Protein AF-A0A254T8F7-F1 (afdb_monomer_lite)

InterPro domains:
  IPR002925 Dienelactone hydrolase [PF01738] (2-145)
  IPR029058 Alpha/Beta hydrolase fold [G3DSA:3.40.50.1820] (1-150)
  IPR029058 Alpha/Beta hydrolase fold [SSF53474] (2-146)

pLDDT: mean 91.56, std 9.54, range [46.0, 98.88]

Foldseek 3Di:
DPLLAAEQEAAEQRLVVQLVCFFCVDPVNVPDPGHHLEYEHELYQLQVQLPPLDGEGPHAYEYEYECQAQLRHCVSVVSNVVNHVVPPVPHHYHYDYHYPAYGAQLAPAPWDKDACSVSGPVNITIHDHDPVSNVVSVVVVQVVSCVSVVHRSPDPLCRVQVFAQFDDADFPVQDFLPPLVSQPADPVLSVVSVVVLPAADQKWWKAFPHRDIFMDGSDNPGLVVRQVVCPPTDIFTQDGGRGGQDDPDPVSTHHPVNTGGDDD

Radius of gyration: 23.15 Å; chains: 1; bounding box: 47×33×70 Å

Secondary structure (DSSP, 8-state):
--GGG-EEEEETHHHHHHHHHHBTTSHHHHT-S---SEEEEES---HHHHHSTT--BSS-EEEEEETT-SSS-HHHHHHHHHHHHHH-TT--EEEEEETT--BTTTSSSPPEEEE--TTSTTSEEEE---HHHHHHHHHHHHHHHHHHHTS-----HHHHHSS-SBPPPPP-SSS-TT-STT--S-HHHHHHHHHHHTSPSSEEEEEETTS-EEEEES-TTHHHHHHHTTTTS-EEEEEETTEE---SSGGGS--GGGPPBPP-

Sequence (264 aa):
MDTSRLVVIGRSHGGQTALGVLDRTDKAVQAQPLRPKVVVALYPGCSIYHRMWNYELDAPLLLMIGESDDWTPARSCVQLREKVMRSQKDAVFEMHVFPDSHHGFDGLTPPHTKMNVASTRSGTATVGGNPVAREQAHRLMFDFLSVQLGVPLRLSHEERYAGHQFELPQASGFAAVGDTAALPASEKARARYEYYLAQQPPKAFAVTERGGWYLSIGAADAMQASLTACGKVKCWLYAVDDRVVWHADPDKRIDMAKLVRKER

Structure (mmCIF, N/CA/C/O backbone):
data_AF-A0A254T8F7-F1
#
_entry.id   AF-A0A254T8F7-F1
#
loop_
_atom_site.group_PDB
_atom_site.id
_atom_site.type_symbol
_atom_site.label_atom_id
_atom_site.label_alt_id
_atom_site.label_comp_id
_atom_site.label_asym_id
_atom_site.label_entity_id
_atom_site.label_seq_id
_atom_site.pdbx_PDB_ins_code
_atom_site.Cartn_x
_atom_site.Cartn_y
_atom_site.Cartn_z
_atom_site.occupancy
_atom_site.B_iso_or_equiv
_atom_site.auth_seq_id
_atom_site.auth_comp_id
_atom_site.auth_asym_id
_atom_site.auth_atom_id
_atom_site.pdbx_PDB_model_num
ATOM 1 N N . MET A 1 1 ? -21.819 11.194 -1.867 1.00 67.00 1 MET A N 1
ATOM 2 C CA . MET A 1 1 ? -20.876 10.465 -0.992 1.00 67.00 1 MET A CA 1
ATOM 3 C C . MET A 1 1 ? -21.690 9.488 -0.169 1.00 67.00 1 MET A C 1
ATOM 5 O O . MET A 1 1 ? -22.691 9.912 0.388 1.00 67.00 1 MET A O 1
ATOM 9 N N . ASP A 1 2 ? -21.313 8.213 -0.137 1.00 82.06 2 ASP A N 1
ATOM 10 C CA . ASP A 1 2 ? -21.991 7.221 0.698 1.00 82.06 2 ASP A CA 1
ATOM 11 C C . ASP A 1 2 ? -21.359 7.207 2.094 1.00 82.06 2 ASP A C 1
ATOM 13 O O . ASP A 1 2 ? -20.243 6.722 2.281 1.00 82.06 2 ASP A O 1
ATOM 17 N N . THR A 1 3 ? -22.061 7.780 3.068 1.00 85.12 3 THR A N 1
ATOM 18 C CA . THR A 1 3 ? -21.591 7.895 4.453 1.00 85.12 3 THR A CA 1
ATOM 19 C C . THR A 1 3 ? -21.569 6.558 5.194 1.00 85.12 3 THR A C 1
ATOM 21 O O . THR A 1 3 ? -20.909 6.464 6.224 1.00 85.12 3 THR A O 1
ATOM 24 N N . SER A 1 4 ? -22.210 5.507 4.665 1.00 85.25 4 SER A N 1
ATOM 25 C CA . SER A 1 4 ? -22.186 4.159 5.254 1.00 85.25 4 SER A CA 1
ATOM 26 C C . SER A 1 4 ? -20.897 3.379 4.953 1.00 85.25 4 SER A C 1
ATOM 28 O O . SER A 1 4 ? -20.637 2.345 5.569 1.00 85.25 4 SER A O 1
ATOM 30 N N . ARG A 1 5 ? -20.063 3.887 4.033 1.00 90.00 5 ARG A N 1
ATOM 31 C CA . ARG A 1 5 ? -18.805 3.268 3.578 1.00 90.00 5 ARG A CA 1
ATOM 32 C C . ARG A 1 5 ? -17.585 4.156 3.837 1.00 90.00 5 ARG A C 1
ATOM 34 O O . ARG A 1 5 ? -16.651 4.198 3.039 1.00 90.00 5 ARG A O 1
ATOM 41 N N . LEU A 1 6 ? -17.594 4.893 4.946 1.00 93.50 6 LEU A N 1
ATOM 42 C CA . LEU A 1 6 ? -16.473 5.749 5.328 1.00 93.50 6 LEU A CA 1
ATOM 43 C C . LEU A 1 6 ? -15.290 4.906 5.831 1.00 93.50 6 LEU A C 1
ATOM 45 O O . LEU A 1 6 ? -15.435 4.134 6.777 1.00 93.50 6 LEU A O 1
ATOM 49 N N . VAL A 1 7 ? -14.114 5.092 5.233 1.00 95.75 7 VAL A N 1
ATOM 50 C CA . VAL A 1 7 ? -12.859 4.443 5.640 1.00 95.75 7 VAL A CA 1
ATOM 51 C C . VAL A 1 7 ? -11.876 5.506 6.113 1.00 95.75 7 VAL A C 1
ATOM 53 O O . VAL A 1 7 ? -11.700 6.521 5.440 1.00 95.75 7 VAL A O 1
ATOM 56 N N . VAL A 1 8 ? -11.199 5.261 7.235 1.00 97.81 8 VAL A N 1
ATOM 57 C CA . VAL A 1 8 ? -10.077 6.096 7.692 1.00 97.81 8 VAL A CA 1
ATOM 58 C C . VAL A 1 8 ? -8.786 5.299 7.574 1.00 97.81 8 VAL A C 1
ATOM 60 O O . VAL A 1 8 ? -8.687 4.188 8.088 1.00 97.81 8 VAL A O 1
ATOM 63 N N . ILE A 1 9 ? -7.789 5.872 6.901 1.00 98.12 9 ILE A N 1
ATOM 64 C CA . ILE A 1 9 ? -6.460 5.273 6.760 1.00 98.12 9 ILE A CA 1
ATOM 65 C C . ILE A 1 9 ? -5.433 6.253 7.307 1.00 98.12 9 ILE A C 1
ATOM 67 O O . ILE A 1 9 ? -5.351 7.395 6.856 1.00 98.12 9 ILE A O 1
ATOM 71 N N . GLY A 1 10 ? -4.637 5.792 8.265 1.00 98.19 10 GLY A N 1
ATOM 72 C CA . GLY A 1 10 ? -3.596 6.578 8.907 1.00 98.19 10 GLY A CA 1
ATOM 73 C C . GLY A 1 10 ? -2.238 5.891 8.842 1.00 98.19 10 GLY A C 1
ATOM 74 O O . GLY A 1 10 ? -2.146 4.672 8.952 1.00 98.19 10 GLY A O 1
ATOM 75 N N . ARG A 1 11 ? -1.173 6.682 8.696 1.00 98.38 11 ARG A N 1
ATOM 76 C CA . ARG A 1 11 ? 0.229 6.232 8.712 1.00 98.38 11 ARG A CA 1
ATOM 77 C C . ARG A 1 11 ? 1.002 6.968 9.799 1.00 98.38 11 ARG A C 1
ATOM 79 O O . ARG A 1 11 ? 0.809 8.176 9.935 1.00 98.38 11 ARG A O 1
ATOM 86 N N . SER A 1 12 ? 1.878 6.295 10.546 1.00 96.56 12 SER A N 1
ATOM 87 C CA . SER A 1 12 ? 2.727 6.921 11.578 1.00 96.56 12 SER A CA 1
ATOM 88 C C . SER A 1 12 ? 1.896 7.765 12.561 1.00 96.56 12 SER A C 1
ATOM 90 O O . SER A 1 12 ? 0.960 7.244 13.170 1.00 96.56 12 SER A O 1
ATOM 92 N N . HIS A 1 13 ? 2.151 9.074 12.670 1.00 96.50 13 HIS A N 1
ATOM 93 C CA . HIS A 1 13 ? 1.332 10.010 13.450 1.00 96.50 13 HIS A CA 1
ATOM 94 C C . HIS A 1 13 ? -0.145 9.990 13.022 1.00 96.50 13 HIS A C 1
ATOM 96 O O . HIS A 1 13 ? -1.031 9.917 13.866 1.00 96.50 13 HIS A O 1
ATOM 102 N N . GLY A 1 14 ? -0.433 9.964 11.718 1.00 97.75 14 GLY A N 1
ATOM 103 C CA . GLY A 1 14 ? -1.803 9.805 11.223 1.00 97.75 14 GLY A CA 1
ATOM 104 C C . GLY A 1 14 ? -2.407 8.444 11.587 1.00 97.75 14 GLY A C 1
ATOM 105 O O . GLY A 1 14 ? -3.615 8.331 11.757 1.00 97.75 14 GLY A O 1
ATOM 106 N N . GLY A 1 15 ? -1.576 7.414 11.765 1.00 97.94 15 GLY A N 1
ATOM 107 C CA . GLY A 1 15 ? -1.990 6.118 12.304 1.00 97.94 15 GLY A CA 1
ATOM 108 C C . GLY A 1 15 ? -2.391 6.220 13.776 1.00 97.94 15 GLY A C 1
ATOM 109 O O . GLY A 1 15 ? -3.364 5.597 14.185 1.00 97.94 15 GLY A O 1
ATOM 110 N N . GLN A 1 16 ? -1.706 7.055 14.562 1.00 97.44 16 GLN A N 1
ATOM 111 C CA . GLN A 1 16 ? -2.136 7.377 15.926 1.00 97.44 16 GLN A CA 1
ATOM 112 C C . GLN A 1 16 ? -3.469 8.125 15.912 1.00 97.44 16 GLN A C 1
ATOM 114 O O . GLN A 1 16 ? -4.375 7.754 16.646 1.00 97.44 16 GLN A O 1
ATOM 119 N N . THR A 1 17 ? -3.636 9.109 15.023 1.00 97.75 17 THR A N 1
ATOM 120 C CA . THR A 1 17 ? -4.929 9.782 14.828 1.00 97.75 17 THR A CA 1
ATOM 121 C C . THR A 1 17 ? -6.037 8.786 14.480 1.00 97.75 17 THR A C 1
ATOM 123 O O . THR A 1 17 ? -7.127 8.887 15.031 1.00 97.75 17 THR A O 1
ATOM 126 N N . ALA A 1 18 ? -5.760 7.789 13.634 1.00 98.19 18 ALA A N 1
ATOM 127 C CA . ALA A 1 18 ? -6.721 6.743 13.289 1.00 98.19 18 ALA A CA 1
ATOM 128 C C . ALA A 1 18 ? -7.143 5.896 14.507 1.00 98.19 18 ALA A C 1
ATOM 130 O O . ALA A 1 18 ? -8.322 5.580 14.642 1.00 98.19 18 ALA A O 1
ATOM 131 N N . LEU A 1 19 ? -6.217 5.588 15.424 1.00 98.38 19 LEU A N 1
ATOM 132 C CA . LEU A 1 19 ? -6.551 4.961 16.712 1.00 98.38 19 LEU A CA 1
ATOM 133 C C . LEU A 1 19 ? -7.378 5.898 17.608 1.00 98.38 19 LEU A C 1
ATOM 135 O O . LEU A 1 19 ? -8.315 5.456 18.256 1.00 98.38 19 LEU A O 1
ATOM 139 N N . GLY A 1 20 ? -7.089 7.201 17.606 1.00 97.56 20 GLY A N 1
ATOM 140 C CA . GLY A 1 20 ? -7.890 8.190 18.333 1.00 97.56 20 GLY A CA 1
ATOM 141 C C . GLY A 1 20 ? -9.332 8.277 17.833 1.00 97.56 20 GLY A C 1
ATOM 142 O O . GLY A 1 20 ? -10.252 8.313 18.637 1.00 97.56 20 GLY A O 1
ATOM 143 N N . VAL A 1 21 ? -9.543 8.233 16.514 1.00 96.31 21 VAL A N 1
ATOM 144 C CA . VAL A 1 21 ? -10.887 8.214 15.905 1.00 96.31 21 VAL A CA 1
ATOM 145 C C . VAL A 1 21 ? -11.678 6.951 16.286 1.00 96.31 21 VAL A C 1
ATOM 147 O O . VAL A 1 21 ? -12.905 6.978 16.273 1.00 96.31 21 VAL A O 1
ATOM 150 N N . LEU A 1 22 ? -10.994 5.854 16.628 1.00 96.62 22 LEU A N 1
ATOM 151 C CA . LEU A 1 22 ? -11.616 4.596 17.048 1.00 96.62 22 LEU A CA 1
ATOM 152 C C . LEU A 1 22 ? -11.979 4.537 18.529 1.00 96.62 22 LEU A C 1
ATOM 154 O O . LEU A 1 22 ? -12.697 3.613 18.906 1.00 96.62 22 LEU A O 1
ATOM 158 N N . ASP A 1 23 ? -11.470 5.447 19.358 1.00 97.38 23 ASP A N 1
ATOM 159 C CA . ASP A 1 23 ? -11.662 5.377 20.802 1.00 97.38 23 ASP A CA 1
ATOM 160 C C . ASP A 1 23 ? -13.113 5.696 21.172 1.00 97.38 23 ASP A C 1
ATOM 162 O O . ASP A 1 23 ? -13.489 6.851 21.377 1.00 97.38 23 ASP A O 1
ATOM 166 N N . ARG A 1 24 ? -13.951 4.663 21.306 1.00 95.56 24 ARG A N 1
ATOM 167 C CA . ARG A 1 24 ? -15.364 4.858 21.665 1.00 95.56 24 ARG A CA 1
ATOM 168 C C . ARG A 1 24 ? -15.569 5.334 23.097 1.00 95.56 24 ARG A C 1
ATOM 170 O O . ARG A 1 24 ? -16.703 5.621 23.482 1.00 95.56 24 ARG A O 1
ATOM 177 N N . THR A 1 25 ? -14.509 5.412 23.899 1.00 95.94 25 THR A N 1
ATOM 178 C CA . THR A 1 25 ? -14.566 5.988 25.246 1.00 95.94 25 THR A CA 1
ATOM 179 C C . THR A 1 25 ? -14.290 7.488 25.262 1.00 95.94 25 THR A C 1
ATOM 181 O O . THR A 1 25 ? -14.590 8.152 26.258 1.00 95.94 25 THR A O 1
ATOM 184 N N . ASP A 1 26 ? -13.796 8.041 24.152 1.00 97.06 26 ASP A N 1
ATOM 185 C CA . ASP A 1 26 ? -13.580 9.471 23.983 1.00 97.06 26 ASP A CA 1
ATOM 186 C C . ASP A 1 26 ? -14.906 10.208 23.711 1.00 97.06 26 ASP A C 1
ATOM 188 O O . ASP A 1 26 ? -15.704 9.838 22.846 1.00 97.06 26 ASP A O 1
ATOM 192 N N . LYS A 1 27 ? -15.155 11.294 24.454 1.00 96.38 27 LYS A N 1
ATOM 193 C CA . LYS A 1 27 ? -16.404 12.070 24.353 1.00 96.38 27 LYS A CA 1
ATOM 194 C C . LYS A 1 27 ? -16.559 12.784 23.011 1.00 96.38 27 LYS A C 1
ATOM 196 O O . LYS A 1 27 ? -17.682 12.935 22.533 1.00 96.38 27 LYS A O 1
ATOM 201 N N . ALA A 1 28 ? -15.461 13.248 22.417 1.00 94.81 28 ALA A N 1
ATOM 202 C CA . ALA A 1 28 ? -15.492 13.902 21.118 1.00 94.81 28 ALA A CA 1
ATOM 203 C C . ALA A 1 28 ? -15.823 12.895 20.015 1.00 94.81 28 ALA A C 1
ATOM 205 O O . ALA A 1 28 ? -16.592 13.244 19.121 1.00 94.81 28 ALA A O 1
ATOM 206 N N . VAL A 1 29 ? -15.319 11.656 20.111 1.00 95.31 29 VAL A N 1
ATOM 207 C CA . VAL A 1 29 ? -15.690 10.544 19.214 1.00 95.31 29 VAL A CA 1
ATOM 208 C C . VAL A 1 29 ? -17.161 10.169 19.393 1.00 95.31 29 VAL A C 1
ATOM 210 O O . VAL A 1 29 ? -17.899 10.082 18.411 1.00 95.31 29 VAL A O 1
ATOM 213 N N . GLN A 1 30 ? -17.628 10.021 20.638 1.00 95.12 30 GLN A N 1
ATOM 214 C CA . GLN A 1 30 ? -19.031 9.704 20.935 1.00 95.12 30 GLN A CA 1
ATOM 215 C C . GLN A 1 30 ? -20.007 10.735 20.356 1.00 95.12 30 GLN A C 1
ATOM 217 O O . GLN A 1 30 ? -21.072 10.349 19.871 1.00 95.12 30 GLN A O 1
ATOM 222 N N . ALA A 1 31 ? -19.631 12.017 20.382 1.00 95.88 31 ALA A N 1
ATOM 223 C CA . ALA A 1 31 ? -20.429 13.125 19.868 1.00 95.88 31 ALA A CA 1
ATOM 224 C C . ALA A 1 31 ? -20.454 13.227 18.330 1.00 95.88 31 ALA A C 1
ATOM 226 O O . ALA A 1 31 ? -21.234 14.021 17.800 1.00 95.88 31 ALA A O 1
ATOM 227 N N . GLN A 1 32 ? -19.630 12.463 17.599 1.00 94.12 32 GLN A N 1
ATOM 228 C CA . GLN A 1 32 ? -19.630 12.529 16.138 1.00 94.12 32 GLN A CA 1
ATOM 229 C C . GLN A 1 32 ? -20.861 11.826 15.542 1.00 94.12 32 GLN A C 1
ATOM 231 O O . GLN A 1 32 ? -21.086 10.644 15.822 1.00 94.12 32 GLN A O 1
ATOM 236 N N . PRO A 1 33 ? -21.624 12.500 14.657 1.00 90.69 33 PRO A N 1
ATOM 237 C CA . PRO A 1 33 ? -22.764 11.893 13.967 1.00 90.69 33 PRO A CA 1
ATOM 238 C C . PRO A 1 33 ? -22.333 10.917 12.865 1.00 90.69 33 PRO A C 1
ATOM 240 O O . PRO A 1 33 ? -23.124 10.088 12.422 1.00 90.69 33 PRO A O 1
ATOM 243 N N . LEU A 1 34 ? -21.085 11.027 12.402 1.00 91.25 34 LEU A N 1
ATOM 244 C CA . LEU A 1 34 ? -20.488 10.163 11.395 1.00 91.25 34 LEU A CA 1
ATOM 245 C C . LEU A 1 34 ? -19.310 9.424 12.008 1.00 91.25 34 LEU A C 1
ATOM 247 O O . LEU A 1 34 ? -18.433 10.037 12.614 1.00 91.25 34 LEU A O 1
ATOM 251 N N . ARG A 1 35 ? -19.282 8.110 11.804 1.00 91.19 35 ARG A N 1
ATOM 252 C CA . ARG A 1 35 ? -18.226 7.234 12.304 1.00 91.19 35 ARG A CA 1
ATOM 253 C C . ARG A 1 35 ? -17.677 6.384 11.163 1.00 91.19 35 ARG A C 1
ATOM 255 O O . ARG A 1 35 ? -18.430 6.056 10.241 1.00 91.19 35 ARG A O 1
ATOM 262 N N . PRO A 1 36 ? -16.375 6.063 11.163 1.00 95.44 36 PRO A N 1
ATOM 263 C CA . PRO A 1 36 ? -15.816 5.197 10.139 1.00 95.44 36 PRO A CA 1
ATOM 264 C C . PRO A 1 36 ? -16.433 3.802 10.227 1.00 95.44 36 PRO A C 1
ATOM 266 O O . PRO A 1 36 ? -16.615 3.252 11.309 1.00 95.44 36 PRO A O 1
ATOM 269 N N . LYS A 1 37 ? -16.706 3.203 9.069 1.00 96.25 37 LYS A N 1
ATOM 270 C CA . LYS A 1 37 ? -17.122 1.804 8.969 1.00 96.25 37 LYS A CA 1
ATOM 271 C C . LYS A 1 37 ? -15.959 0.854 9.244 1.00 96.25 37 LYS A C 1
ATOM 273 O O . LYS A 1 37 ? -16.173 -0.250 9.732 1.00 96.25 37 LYS A O 1
ATOM 278 N N . VAL A 1 38 ? -14.746 1.274 8.896 1.00 97.62 38 VAL A N 1
ATOM 279 C CA . VAL A 1 38 ? -13.513 0.501 9.040 1.00 97.62 38 VAL A CA 1
ATOM 280 C C . VAL A 1 38 ? -12.312 1.443 9.072 1.00 97.62 38 VAL A C 1
ATOM 282 O O . VAL A 1 38 ? -12.315 2.499 8.429 1.00 97.62 38 VAL A O 1
ATOM 285 N N . VAL A 1 39 ? -11.282 1.064 9.825 1.00 98.50 39 VAL A N 1
ATOM 286 C CA . VAL A 1 39 ? -10.065 1.857 10.000 1.00 98.50 39 VAL A CA 1
ATOM 287 C C . VAL A 1 39 ? -8.826 1.012 9.722 1.00 98.50 39 VAL A C 1
ATOM 289 O O . VAL A 1 39 ? -8.739 -0.149 10.119 1.00 98.50 39 VAL A O 1
ATOM 292 N N . VAL A 1 40 ? -7.847 1.614 9.047 1.00 98.75 40 VAL A N 1
ATOM 293 C CA . VAL A 1 40 ? -6.544 1.008 8.761 1.00 98.75 40 VAL A CA 1
ATOM 294 C C . VAL A 1 40 ? -5.444 1.887 9.349 1.00 98.75 40 VAL A C 1
ATOM 296 O O . VAL A 1 40 ? -5.348 3.072 9.027 1.00 98.75 40 VAL A O 1
ATOM 299 N N . ALA A 1 41 ? -4.594 1.310 10.195 1.00 98.75 41 ALA A N 1
ATOM 300 C CA . ALA A 1 41 ? -3.465 1.995 10.812 1.00 98.75 41 ALA A CA 1
ATOM 301 C C . ALA A 1 41 ? -2.142 1.321 10.422 1.00 98.75 41 ALA A C 1
ATOM 303 O O . ALA A 1 41 ? -1.868 0.177 10.780 1.00 98.75 41 ALA A O 1
ATOM 304 N N . LEU A 1 42 ? -1.303 2.056 9.702 1.00 98.75 42 LEU A N 1
ATOM 305 C CA . LEU A 1 42 ? 0.030 1.641 9.277 1.00 98.75 42 LEU A CA 1
ATOM 306 C C . LEU A 1 42 ? 1.075 2.235 10.232 1.00 98.75 42 LEU A C 1
ATOM 308 O O . LEU A 1 42 ? 1.137 3.457 10.394 1.00 98.75 42 LEU A O 1
ATOM 312 N N . TYR A 1 43 ? 1.857 1.363 10.876 1.00 98.50 43 TYR A N 1
ATOM 313 C CA . TYR A 1 43 ? 2.934 1.664 11.834 1.00 98.50 43 TYR A CA 1
ATOM 314 C C . TYR A 1 43 ? 2.591 2.802 12.819 1.00 98.50 43 TYR A C 1
ATOM 316 O O . TYR A 1 43 ? 3.302 3.807 12.896 1.00 98.50 43 TYR A O 1
ATOM 324 N N . PRO A 1 44 ? 1.468 2.706 13.560 1.00 98.50 44 PRO A N 1
ATOM 325 C CA . PRO A 1 44 ? 1.104 3.725 14.532 1.00 98.50 44 PRO A CA 1
ATOM 326 C C . PRO A 1 44 ? 1.935 3.598 15.815 1.00 98.50 44 PRO A C 1
ATOM 328 O O . PRO A 1 44 ? 2.305 2.510 16.253 1.00 98.50 44 PRO A O 1
ATOM 331 N N . GLY A 1 45 ? 2.116 4.711 16.524 1.00 97.44 45 GLY A N 1
ATOM 332 C CA . GLY A 1 45 ? 2.557 4.670 17.918 1.00 97.44 45 GLY A CA 1
ATOM 333 C C . GLY A 1 45 ? 1.422 4.255 18.865 1.00 97.44 45 GLY A C 1
ATOM 334 O O . GLY A 1 45 ? 0.597 5.088 19.239 1.00 97.44 45 GLY A O 1
ATOM 335 N N . CYS A 1 46 ? 1.410 3.001 19.327 1.00 98.12 46 CYS A N 1
ATOM 336 C CA . CYS A 1 46 ? 0.362 2.460 20.215 1.00 98.12 46 CYS A CA 1
ATOM 337 C C . CYS A 1 46 ? 0.581 2.721 21.719 1.00 98.12 46 CYS A C 1
ATOM 339 O O . CYS A 1 46 ? -0.175 2.238 22.569 1.00 98.12 46 CYS A O 1
ATOM 341 N N . SER A 1 47 ? 1.633 3.458 22.085 1.00 95.88 47 SER A N 1
ATOM 342 C CA . SER A 1 47 ? 2.060 3.588 23.482 1.00 95.88 47 SER A CA 1
ATOM 343 C C . SER A 1 47 ? 1.029 4.253 24.394 1.00 95.88 47 SER A C 1
ATOM 345 O O . SER A 1 47 ? 0.944 3.928 25.574 1.00 95.88 47 SER A O 1
ATOM 347 N N . ILE A 1 48 ? 0.254 5.202 23.874 1.00 95.25 48 ILE A N 1
ATOM 348 C CA . ILE A 1 48 ? -0.794 5.889 24.639 1.00 95.25 48 ILE A CA 1
ATOM 349 C C . ILE A 1 48 ? -1.965 4.929 24.875 1.00 95.25 48 ILE A C 1
ATOM 351 O O . ILE A 1 48 ? -2.306 4.649 26.021 1.00 95.25 48 ILE A O 1
ATOM 355 N N . TYR A 1 49 ? -2.483 4.327 23.806 1.00 97.19 49 TYR A N 1
ATOM 356 C CA . TYR A 1 49 ? -3.693 3.506 23.839 1.00 97.19 49 TYR A CA 1
ATOM 357 C C . TYR A 1 49 ? -3.555 2.218 24.660 1.00 97.19 49 TYR A C 1
ATOM 359 O O . TYR A 1 49 ? -4.454 1.891 25.427 1.00 97.19 49 TYR A O 1
ATOM 367 N N . HIS A 1 50 ? -2.423 1.497 24.604 1.00 95.94 50 HIS A N 1
ATOM 368 C CA . HIS A 1 50 ? -2.298 0.275 25.425 1.00 95.94 50 HIS A CA 1
ATOM 369 C C . HIS A 1 50 ? -2.234 0.583 26.934 1.00 95.94 50 HIS A C 1
ATOM 371 O O . HIS A 1 50 ? -2.644 -0.246 27.754 1.00 95.94 50 HIS A O 1
ATOM 377 N N . ARG A 1 51 ? -1.772 1.789 27.307 1.00 96.56 51 ARG A N 1
ATOM 378 C CA . ARG A 1 51 ? -1.735 2.274 28.697 1.00 96.56 51 ARG A CA 1
ATOM 379 C C . ARG A 1 51 ? -3.092 2.781 29.191 1.00 96.56 51 ARG A C 1
ATOM 381 O O . ARG A 1 51 ? -3.344 2.716 30.390 1.00 96.56 51 ARG A O 1
ATOM 388 N N . MET A 1 52 ? -3.976 3.237 28.304 1.00 96.00 52 MET A N 1
ATOM 389 C CA . MET A 1 52 ? -5.332 3.673 28.665 1.00 96.00 52 MET A CA 1
ATOM 390 C C . MET A 1 52 ? -6.157 2.500 29.172 1.00 96.00 52 MET A C 1
ATOM 392 O O . MET A 1 52 ? -6.380 1.555 28.425 1.00 96.00 52 MET A O 1
ATOM 396 N N . TRP A 1 53 ? -6.607 2.529 30.428 1.00 94.50 53 TRP A N 1
ATOM 397 C CA . TRP A 1 53 ? -7.260 1.396 31.097 1.00 94.50 53 TRP A CA 1
ATOM 398 C C . TRP A 1 53 ? -8.527 0.889 30.383 1.00 94.50 53 TRP A C 1
ATOM 400 O O . TRP A 1 53 ? -8.747 -0.319 30.383 1.00 94.50 53 TRP A O 1
ATOM 410 N N . ASN A 1 54 ? -9.267 1.773 29.714 1.00 95.50 54 ASN A N 1
ATOM 411 C CA . ASN A 1 54 ? -10.571 1.533 29.094 1.00 95.50 54 ASN A CA 1
ATOM 412 C C . ASN A 1 54 ? -10.599 1.726 27.568 1.00 95.50 54 ASN A C 1
ATOM 414 O O . ASN A 1 54 ? -11.675 1.928 27.032 1.00 95.50 54 ASN A O 1
ATOM 418 N N . TYR A 1 55 ? -9.468 1.713 26.857 1.00 97.88 55 TYR A N 1
ATOM 419 C CA . TYR A 1 55 ? -9.513 1.895 25.400 1.00 97.88 55 TYR A CA 1
ATOM 420 C C . TYR A 1 55 ? -10.328 0.784 24.721 1.00 97.88 55 TYR A C 1
ATOM 422 O O . TYR A 1 55 ? -10.051 -0.405 24.914 1.00 97.88 55 TYR A O 1
ATOM 430 N N . GLU A 1 56 ? -11.292 1.181 23.895 1.00 97.50 56 GLU A N 1
ATOM 431 C CA . GLU A 1 56 ? -12.186 0.281 23.174 1.00 97.50 56 GLU A CA 1
ATOM 432 C C . GLU A 1 56 ? -12.409 0.765 21.737 1.00 97.50 56 GLU A C 1
ATOM 434 O O . GLU A 1 56 ? -12.398 1.965 21.465 1.00 97.50 56 GLU A O 1
ATOM 439 N N . LEU A 1 57 ? -12.629 -0.177 20.819 1.00 97.94 57 LEU A N 1
ATOM 440 C CA . LEU A 1 57 ? -12.797 0.102 19.396 1.00 97.94 57 LEU A CA 1
ATOM 441 C C . LEU A 1 57 ? -14.260 0.365 19.042 1.00 97.94 57 LEU A C 1
ATOM 443 O O . LEU A 1 57 ? -15.130 -0.461 19.334 1.00 97.94 57 LEU A O 1
ATOM 447 N N . ASP A 1 58 ? -14.513 1.461 18.330 1.00 96.50 58 ASP A N 1
ATOM 448 C CA . ASP A 1 58 ? -15.831 1.772 17.768 1.00 96.50 58 ASP A CA 1
ATOM 449 C C . ASP A 1 58 ? -16.108 1.117 16.405 1.00 96.50 58 ASP A C 1
ATOM 451 O O . ASP A 1 58 ? -17.257 0.980 15.994 1.00 96.50 58 ASP A O 1
ATOM 455 N N . ALA A 1 59 ? -15.058 0.691 15.700 1.00 97.38 59 A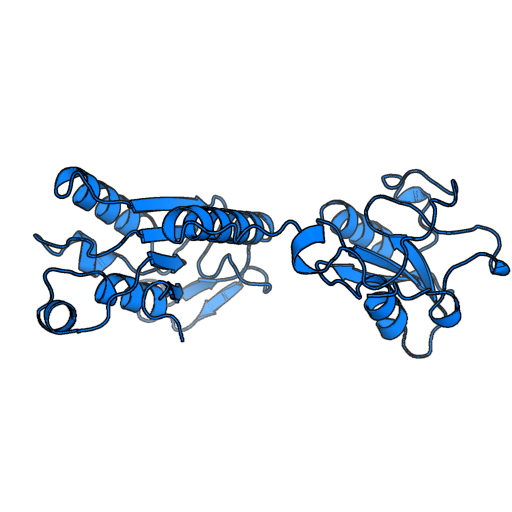LA A N 1
ATOM 456 C CA . ALA A 1 59 ? -15.147 0.061 14.388 1.00 97.38 59 ALA A CA 1
ATOM 457 C C . ALA A 1 59 ? -14.020 -0.974 14.186 1.00 97.38 59 ALA A C 1
ATOM 459 O O . ALA A 1 59 ? -13.019 -0.940 14.909 1.00 97.38 59 ALA A O 1
ATOM 460 N N . PRO A 1 60 ? -14.151 -1.886 13.204 1.00 98.56 60 PRO A N 1
ATOM 461 C CA . PRO A 1 60 ? -13.086 -2.801 12.806 1.00 98.56 60 PRO A CA 1
ATOM 462 C C . PRO A 1 60 ? -11.765 -2.089 12.495 1.00 98.56 60 PRO A C 1
ATOM 464 O O . PRO A 1 60 ? -11.735 -1.112 11.739 1.00 98.56 60 PRO A O 1
ATOM 467 N N . LEU A 1 61 ? -10.670 -2.621 13.039 1.00 98.81 61 LEU A N 1
ATOM 468 C CA . LEU A 1 61 ? -9.313 -2.108 12.874 1.00 98.81 61 LEU A CA 1
ATOM 469 C C . LEU A 1 61 ? -8.417 -3.151 12.202 1.00 98.81 61 LEU A C 1
ATOM 471 O O . LEU A 1 61 ? -8.276 -4.266 12.702 1.00 98.81 61 LEU A O 1
ATOM 475 N N . LEU A 1 62 ? -7.747 -2.738 11.127 1.00 98.88 62 LEU A N 1
ATOM 476 C CA . LEU A 1 62 ? -6.556 -3.401 10.603 1.00 98.88 62 LEU A CA 1
ATOM 477 C C . LEU A 1 62 ? -5.316 -2.592 10.988 1.00 98.88 62 LEU A C 1
ATOM 479 O O . LEU A 1 62 ? -5.160 -1.447 10.564 1.00 98.88 62 LEU A O 1
ATOM 483 N N . LEU A 1 63 ? -4.412 -3.196 11.757 1.00 98.88 63 LEU A N 1
ATOM 484 C CA . LEU A 1 63 ? -3.129 -2.604 12.129 1.00 98.88 63 LEU A CA 1
ATOM 485 C C . LEU A 1 63 ? -1.978 -3.360 11.473 1.00 98.88 63 LEU A C 1
ATOM 487 O O . LEU A 1 63 ? -1.869 -4.577 11.570 1.00 98.88 63 LEU A O 1
ATOM 491 N N . MET A 1 64 ? -1.078 -2.634 10.833 1.00 98.81 64 MET A N 1
ATOM 492 C CA . MET A 1 64 ? 0.030 -3.213 10.082 1.00 98.81 64 MET A CA 1
ATOM 493 C C . MET A 1 64 ? 1.323 -2.508 10.461 1.00 98.81 64 MET A C 1
ATOM 495 O O . MET A 1 64 ? 1.400 -1.291 10.337 1.00 98.81 64 MET A O 1
ATOM 499 N N . ILE A 1 65 ? 2.333 -3.232 10.937 1.00 98.81 65 ILE A N 1
ATOM 500 C CA . ILE A 1 65 ? 3.553 -2.630 11.496 1.00 98.81 65 ILE A CA 1
ATOM 501 C C . ILE A 1 65 ? 4.797 -3.456 11.161 1.00 98.81 65 ILE A C 1
ATOM 503 O O . ILE A 1 65 ? 4.706 -4.663 10.967 1.00 98.81 65 ILE A O 1
ATOM 507 N N . GLY A 1 66 ? 5.957 -2.807 11.078 1.00 98.44 66 GLY A N 1
ATOM 508 C CA . GLY A 1 66 ? 7.233 -3.493 10.900 1.00 98.44 66 GLY A CA 1
ATOM 509 C C . GLY A 1 66 ? 7.748 -4.099 12.208 1.00 98.44 66 GLY A C 1
ATOM 510 O O . GLY A 1 66 ? 7.647 -3.476 13.264 1.00 98.44 66 GLY A O 1
ATOM 511 N N . GLU A 1 67 ? 8.299 -5.309 12.148 1.00 97.94 67 GLU A N 1
ATOM 512 C CA . GLU A 1 67 ? 8.924 -5.988 13.290 1.00 97.94 67 GLU A CA 1
ATOM 513 C C . GLU A 1 67 ? 10.112 -5.195 13.849 1.00 97.94 67 GLU A C 1
ATOM 515 O O . GLU A 1 67 ? 10.277 -5.082 15.064 1.00 97.94 67 GLU A O 1
ATOM 520 N N . SER A 1 68 ? 10.907 -4.605 12.956 1.00 97.75 68 SER A N 1
ATOM 521 C CA . SER A 1 68 ? 12.148 -3.893 13.261 1.00 97.75 68 SER A CA 1
ATOM 522 C C . SER A 1 68 ? 11.948 -2.378 13.398 1.00 97.75 68 SER A C 1
ATOM 524 O O . SER A 1 68 ? 12.911 -1.616 13.310 1.00 97.75 68 SER A O 1
ATOM 526 N N . ASP A 1 69 ? 10.708 -1.912 13.571 1.00 98.25 69 ASP A N 1
ATOM 527 C CA . ASP A 1 69 ? 10.401 -0.491 13.756 1.00 98.25 69 ASP A CA 1
ATOM 528 C C . ASP A 1 69 ? 11.005 0.030 15.076 1.00 98.25 69 ASP A C 1
ATOM 530 O O . ASP A 1 69 ? 10.546 -0.294 16.175 1.00 98.25 69 ASP A O 1
ATOM 534 N N . ASP A 1 70 ? 12.055 0.842 14.958 1.00 97.44 70 ASP A N 1
ATOM 535 C CA . ASP A 1 70 ? 12.788 1.464 16.064 1.00 97.44 70 ASP A CA 1
ATOM 536 C C . ASP A 1 70 ? 12.247 2.860 16.436 1.00 97.44 70 ASP A C 1
ATOM 538 O O . ASP A 1 70 ? 12.674 3.446 17.435 1.00 97.44 70 ASP A O 1
ATOM 542 N N . TRP A 1 71 ? 11.256 3.372 15.693 1.00 97.81 71 TRP A N 1
ATOM 543 C CA . TRP A 1 71 ? 10.561 4.622 15.995 1.00 97.81 71 TRP A CA 1
ATOM 544 C C . TRP A 1 71 ? 9.300 4.362 16.825 1.00 97.81 71 TRP A C 1
ATOM 546 O O . TRP A 1 71 ? 9.111 4.938 17.902 1.00 97.81 71 TRP A O 1
ATOM 556 N N . THR A 1 72 ? 8.437 3.473 16.344 1.00 97.06 72 THR A N 1
ATOM 557 C CA . THR A 1 72 ? 7.190 3.061 16.995 1.00 97.06 72 THR A CA 1
ATOM 558 C C . THR A 1 72 ? 7.196 1.548 17.194 1.00 97.06 72 THR A C 1
ATOM 560 O O . THR A 1 72 ? 6.609 0.835 16.388 1.00 97.06 72 THR A O 1
ATOM 563 N N . PRO A 1 73 ? 7.835 1.024 18.259 1.00 97.00 73 PRO A N 1
ATOM 564 C CA . PRO A 1 73 ? 8.035 -0.414 18.405 1.00 97.00 73 PRO A CA 1
ATOM 565 C C . PRO A 1 73 ? 6.735 -1.227 18.406 1.00 97.00 73 PRO A C 1
ATOM 567 O O . PRO A 1 73 ? 5.816 -0.959 19.191 1.00 97.00 73 PRO A O 1
ATOM 570 N N . ALA A 1 74 ? 6.702 -2.293 17.597 1.00 98.19 74 ALA A N 1
ATOM 571 C CA . ALA A 1 74 ? 5.537 -3.166 17.416 1.00 98.19 74 ALA A CA 1
ATOM 572 C C . ALA A 1 74 ? 4.979 -3.733 18.732 1.00 98.19 74 ALA A C 1
ATOM 574 O O . ALA A 1 74 ? 3.767 -3.923 18.865 1.00 98.19 74 ALA A O 1
ATOM 575 N N . ARG A 1 75 ? 5.840 -3.933 19.742 1.00 97.62 75 ARG A N 1
ATOM 576 C CA . ARG A 1 75 ? 5.471 -4.438 21.074 1.00 97.62 75 ARG A CA 1
ATOM 577 C C . ARG A 1 75 ? 4.280 -3.698 21.685 1.00 97.62 75 ARG A C 1
ATOM 579 O O . ARG A 1 75 ? 3.381 -4.342 22.220 1.00 97.62 75 ARG A O 1
ATOM 586 N N . SER A 1 76 ? 4.244 -2.367 21.601 1.00 98.12 76 SER A N 1
ATOM 587 C CA . SER A 1 76 ? 3.136 -1.595 22.177 1.00 98.12 76 SER A CA 1
ATOM 588 C C . SER A 1 76 ? 1.815 -1.844 21.449 1.00 98.12 76 SER A C 1
ATOM 590 O O . SER A 1 76 ? 0.759 -1.819 22.076 1.00 98.12 76 SER A O 1
ATOM 592 N N . CYS A 1 77 ? 1.853 -2.116 20.143 1.00 98.50 77 CYS A N 1
ATOM 593 C CA . CYS A 1 77 ? 0.661 -2.457 19.370 1.00 98.50 77 CYS A CA 1
ATOM 594 C C . CYS A 1 77 ? 0.196 -3.893 19.633 1.00 98.50 77 CYS A C 1
ATOM 596 O O . CYS A 1 77 ? -1.006 -4.125 19.742 1.00 98.50 77 CYS A O 1
ATOM 598 N N . VAL A 1 78 ? 1.126 -4.833 19.839 1.00 98.62 78 VAL A N 1
ATOM 599 C CA . VAL A 1 78 ? 0.794 -6.203 20.270 1.00 98.62 78 VAL A CA 1
ATOM 600 C C . VAL A 1 78 ? 0.070 -6.171 21.619 1.00 98.62 78 VAL A C 1
ATOM 602 O O . VAL A 1 78 ? -1.013 -6.734 21.755 1.00 98.62 78 VAL A O 1
ATOM 605 N N . GLN A 1 79 ? 0.603 -5.423 22.589 1.00 98.56 79 GLN A N 1
ATOM 606 C CA . GLN A 1 79 ? -0.024 -5.255 23.905 1.00 98.56 79 GLN A CA 1
ATOM 607 C C . GLN A 1 79 ? -1.406 -4.595 23.820 1.00 98.56 79 GLN A C 1
ATOM 609 O O . GLN A 1 79 ? -2.321 -4.993 24.545 1.00 98.56 79 GLN A O 1
ATOM 614 N N . LEU A 1 80 ? -1.570 -3.604 22.934 1.00 98.62 80 LEU A N 1
ATOM 615 C CA . LEU A 1 80 ? -2.867 -2.984 22.670 1.00 98.62 80 LEU A CA 1
ATOM 616 C C . LEU A 1 80 ? -3.877 -4.015 22.155 1.00 98.62 80 LEU A C 1
ATOM 618 O O . LEU A 1 80 ? -4.968 -4.124 22.713 1.00 98.62 80 LEU A O 1
ATOM 622 N N . ARG A 1 81 ? -3.510 -4.788 21.125 1.00 98.44 81 ARG A N 1
ATOM 623 C CA . ARG A 1 81 ? -4.380 -5.818 20.547 1.00 98.44 81 ARG A CA 1
ATOM 624 C C . ARG A 1 81 ? -4.796 -6.835 21.593 1.00 98.44 81 ARG A C 1
ATOM 626 O O . ARG A 1 81 ? -5.983 -7.076 21.767 1.00 98.44 81 ARG A O 1
ATOM 633 N N . GLU A 1 82 ? -3.837 -7.411 22.309 1.00 97.88 82 GLU A N 1
ATOM 634 C CA . GLU A 1 82 ? -4.133 -8.395 23.348 1.00 97.88 82 GLU A CA 1
ATOM 635 C C . GLU A 1 82 ? -5.110 -7.857 24.394 1.00 97.88 82 GLU A C 1
ATOM 637 O O . GLU A 1 82 ? -6.014 -8.565 24.834 1.00 97.88 82 GLU A O 1
ATOM 642 N N . LYS A 1 83 ? -4.933 -6.597 24.799 1.00 97.56 83 LYS A N 1
ATOM 643 C CA . LYS A 1 83 ? -5.824 -5.944 25.748 1.00 97.56 83 LYS A CA 1
ATOM 644 C C . LYS A 1 83 ? -7.240 -5.814 25.195 1.00 97.56 83 LYS A C 1
ATOM 646 O O . LYS A 1 83 ? -8.161 -6.274 25.864 1.00 97.56 83 LYS A O 1
ATOM 651 N N . VAL A 1 84 ? -7.395 -5.248 23.998 1.00 98.31 84 VAL A N 1
ATOM 652 C CA . VAL A 1 84 ? -8.705 -5.070 23.352 1.00 98.31 84 VAL A CA 1
ATOM 653 C C . VAL A 1 84 ? -9.401 -6.416 23.170 1.00 98.31 84 VAL A C 1
ATOM 655 O O . VAL A 1 84 ? -10.546 -6.566 23.576 1.00 98.31 84 VAL A O 1
ATOM 658 N N . MET A 1 85 ? -8.703 -7.432 22.658 1.00 97.44 85 MET A N 1
ATOM 659 C CA . MET A 1 85 ? -9.291 -8.763 22.455 1.00 97.44 85 MET A CA 1
ATOM 660 C C . MET A 1 85 ? -9.682 -9.452 23.776 1.00 97.44 85 MET A C 1
ATOM 662 O O . MET A 1 85 ? -10.569 -10.310 23.804 1.00 97.44 85 MET A O 1
ATOM 666 N N . ARG A 1 86 ? -9.042 -9.092 24.899 1.00 96.81 86 ARG A N 1
ATOM 667 C CA . ARG A 1 86 ? -9.452 -9.558 26.231 1.00 96.81 86 ARG A CA 1
ATOM 668 C C . ARG A 1 86 ? -10.711 -8.846 26.730 1.00 96.81 86 ARG A C 1
ATOM 670 O O . ARG A 1 86 ? -11.582 -9.541 27.254 1.00 96.81 86 ARG A O 1
ATOM 677 N N . SER A 1 87 ? -10.797 -7.520 26.586 1.00 96.06 87 SER A N 1
ATOM 678 C CA . SER A 1 87 ? -11.862 -6.688 27.173 1.00 96.06 87 SER A CA 1
ATOM 679 C C . SER A 1 87 ? -13.103 -6.515 26.293 1.00 96.06 87 SER A C 1
ATOM 681 O O . SER A 1 87 ? -14.194 -6.344 26.824 1.00 96.06 87 SER A O 1
ATOM 683 N N . GLN A 1 88 ? -12.967 -6.592 24.971 1.00 97.38 88 GLN A N 1
ATOM 684 C CA . GLN A 1 88 ? -14.036 -6.374 23.998 1.00 97.38 88 GLN A CA 1
ATOM 685 C C . GLN A 1 88 ? -14.151 -7.600 23.083 1.00 97.38 88 GLN A C 1
ATOM 687 O O . GLN A 1 88 ? -13.478 -7.697 22.061 1.00 97.38 88 GLN A O 1
ATOM 692 N N . LYS A 1 89 ? -15.002 -8.562 23.462 1.00 94.62 89 LYS A N 1
ATOM 693 C CA . LYS A 1 89 ? -15.106 -9.869 22.782 1.00 94.62 89 LYS A CA 1
ATOM 694 C C . LYS A 1 89 ? -15.530 -9.782 21.317 1.00 94.62 89 LYS A C 1
ATOM 696 O O . LYS A 1 89 ? -15.021 -10.549 20.510 1.00 94.62 89 LYS A O 1
ATOM 701 N N . ASP A 1 90 ? -16.372 -8.809 20.987 1.00 95.88 90 ASP A N 1
ATOM 702 C CA . ASP A 1 90 ? -16.866 -8.595 19.623 1.00 95.88 90 ASP A CA 1
ATOM 703 C C . ASP A 1 90 ? -15.971 -7.641 18.807 1.00 95.88 90 ASP A C 1
ATOM 705 O O . ASP A 1 90 ? -16.344 -7.204 17.719 1.00 95.88 90 ASP A O 1
ATOM 709 N N . ALA A 1 91 ? -14.796 -7.261 19.329 1.00 97.62 91 ALA A N 1
ATOM 710 C CA . ALA A 1 91 ? -13.860 -6.419 18.595 1.00 97.62 91 ALA A CA 1
ATOM 711 C C . ALA A 1 91 ? -13.302 -7.153 17.371 1.00 97.62 91 ALA A C 1
ATOM 713 O O . ALA A 1 91 ? -12.769 -8.258 17.474 1.00 97.62 91 ALA A O 1
ATOM 714 N N . VAL A 1 92 ? -13.313 -6.474 16.225 1.00 98.38 92 VAL A N 1
ATOM 715 C CA . VAL A 1 92 ? -12.547 -6.887 15.048 1.00 98.38 92 VAL A CA 1
ATOM 716 C C . VAL A 1 92 ? -11.235 -6.109 15.046 1.00 98.38 92 VAL A C 1
ATOM 718 O O . VAL A 1 92 ? -11.192 -4.949 14.642 1.00 98.38 92 VAL A O 1
ATOM 721 N N . PHE A 1 93 ? -10.169 -6.746 15.527 1.00 98.50 93 PHE A N 1
ATOM 722 C CA . PHE A 1 93 ? -8.816 -6.190 15.524 1.00 98.50 93 PHE A CA 1
ATOM 723 C C . PHE A 1 93 ? -7.859 -7.160 14.829 1.00 98.50 93 PHE A C 1
ATOM 725 O O . PHE A 1 93 ? -7.255 -8.046 15.447 1.00 98.50 93 PHE A O 1
ATOM 732 N N . GLU A 1 94 ? -7.691 -6.951 13.527 1.00 98.50 94 GLU A N 1
ATOM 733 C CA . GLU A 1 94 ? -6.701 -7.653 12.724 1.00 98.50 94 GLU A CA 1
ATOM 734 C C . GLU A 1 94 ? -5.346 -6.946 12.825 1.00 98.50 94 GLU A C 1
ATOM 736 O O . GLU A 1 94 ? -5.258 -5.720 12.744 1.00 98.50 94 GLU A O 1
ATOM 741 N N . MET A 1 95 ? -4.273 -7.710 13.036 1.00 98.38 95 MET A N 1
ATOM 742 C CA . MET A 1 95 ? -2.929 -7.153 13.147 1.00 98.38 95 MET A CA 1
ATOM 743 C C . MET A 1 95 ? -1.906 -8.019 12.435 1.00 98.38 95 MET A C 1
ATOM 745 O O . MET A 1 95 ? -1.844 -9.222 12.687 1.00 98.38 95 MET A O 1
ATOM 749 N N . HIS A 1 96 ? -1.052 -7.372 11.643 1.00 98.44 96 HIS A N 1
ATOM 750 C CA . HIS A 1 96 ? 0.079 -7.998 10.964 1.00 98.44 96 HIS A CA 1
ATOM 751 C C . HIS A 1 96 ? 1.379 -7.294 11.333 1.00 98.44 96 HIS A C 1
ATOM 753 O O . HIS A 1 96 ? 1.470 -6.063 11.301 1.00 98.44 96 HIS A O 1
ATOM 759 N N . VAL A 1 97 ? 2.377 -8.096 11.698 1.00 97.75 97 VAL A N 1
ATOM 760 C CA . VAL A 1 97 ? 3.747 -7.650 11.958 1.00 97.75 97 VAL A CA 1
ATOM 761 C C . VAL A 1 97 ? 4.615 -8.196 10.835 1.00 97.75 97 VAL A C 1
ATOM 763 O O . VAL A 1 97 ? 4.652 -9.407 10.633 1.00 97.75 97 VAL A O 1
ATOM 766 N N . PHE A 1 98 ? 5.273 -7.315 10.088 1.00 92.56 98 PHE A N 1
ATOM 767 C CA . PHE A 1 98 ? 6.090 -7.701 8.942 1.00 92.56 98 PHE A CA 1
ATOM 768 C C . PHE A 1 98 ? 7.550 -7.890 9.363 1.00 92.56 98 PHE A C 1
ATOM 770 O O . PHE A 1 98 ? 8.147 -6.922 9.843 1.00 92.56 98 PHE A O 1
ATOM 777 N N . PRO A 1 99 ? 8.134 -9.087 9.170 1.00 90.50 99 PRO A N 1
ATOM 778 C CA . PRO A 1 99 ? 9.556 -9.316 9.407 1.00 90.50 99 PRO A CA 1
ATOM 779 C C . PRO A 1 99 ? 10.434 -8.384 8.572 1.00 90.50 99 PRO A C 1
ATOM 781 O O . PRO A 1 99 ? 10.013 -7.908 7.508 1.00 90.50 99 PRO A O 1
ATOM 784 N N . ASP A 1 100 ? 11.644 -8.110 9.062 1.00 90.69 100 ASP A N 1
ATOM 785 C CA . ASP A 1 100 ? 12.669 -7.313 8.365 1.00 90.69 100 ASP A CA 1
ATOM 786 C C . ASP A 1 100 ? 12.141 -5.974 7.815 1.00 90.69 100 ASP A C 1
ATOM 788 O O . ASP A 1 100 ? 12.491 -5.514 6.721 1.00 90.69 100 ASP A O 1
ATOM 792 N N . SER A 1 101 ? 11.203 -5.366 8.540 1.00 95.62 101 SER A N 1
ATOM 793 C CA . SER A 1 101 ? 10.502 -4.158 8.115 1.00 95.62 101 SER A CA 1
ATOM 794 C C . SER A 1 101 ? 10.572 -3.104 9.205 1.00 95.62 101 SER A C 1
ATOM 796 O O . SER A 1 101 ? 10.322 -3.385 10.376 1.00 95.62 101 SER A O 1
ATOM 798 N N . HIS A 1 102 ? 10.887 -1.878 8.802 1.00 98.19 102 HIS A N 1
ATOM 799 C CA . HIS A 1 102 ? 11.018 -0.729 9.691 1.00 98.19 102 HIS A CA 1
ATOM 800 C C . HIS A 1 102 ? 9.824 0.227 9.544 1.00 98.19 102 HIS A C 1
ATOM 802 O O . HIS A 1 102 ? 8.800 -0.094 8.930 1.00 98.19 102 HIS A O 1
ATOM 808 N N . HIS A 1 103 ? 9.954 1.428 10.102 1.00 98.38 103 HIS A N 1
ATOM 809 C CA . HIS A 1 103 ? 8.957 2.476 9.953 1.00 98.38 103 HIS A CA 1
ATOM 810 C C . HIS A 1 103 ? 8.803 2.884 8.476 1.00 98.38 103 HIS A C 1
ATOM 812 O O . HIS A 1 103 ? 9.791 3.109 7.774 1.00 98.38 103 HIS A O 1
ATOM 818 N N . GLY A 1 104 ? 7.569 3.013 7.979 1.00 97.25 104 GLY A N 1
ATOM 819 C CA . GLY A 1 104 ? 7.334 3.372 6.573 1.00 97.25 104 GLY A CA 1
ATOM 820 C C . GLY A 1 104 ? 7.616 2.249 5.566 1.00 97.25 104 GLY A C 1
ATOM 821 O O . GLY A 1 104 ? 7.928 2.539 4.409 1.00 97.25 104 GLY A O 1
ATOM 822 N N . PHE A 1 105 ? 7.494 0.982 5.985 1.00 97.38 105 PHE A N 1
ATOM 823 C CA . PHE A 1 105 ? 7.711 -0.200 5.136 1.00 97.38 105 PHE A CA 1
ATOM 824 C C . PHE A 1 105 ? 6.851 -0.222 3.856 1.00 97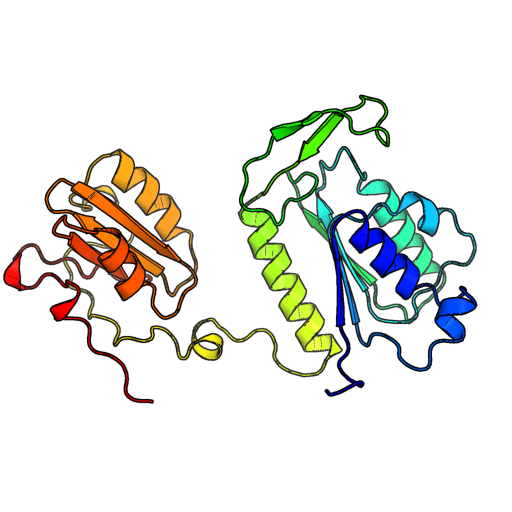.38 105 PHE A C 1
ATOM 826 O O . PHE A 1 105 ? 7.209 -0.898 2.893 1.00 97.38 105 PHE A O 1
ATOM 833 N N . ASP A 1 106 ? 5.735 0.515 3.822 1.00 93.81 106 ASP A N 1
ATOM 834 C CA . ASP A 1 106 ? 4.843 0.656 2.664 1.00 93.81 106 ASP A CA 1
ATOM 835 C C . ASP A 1 106 ? 5.392 1.613 1.585 1.00 93.81 106 ASP A C 1
ATOM 837 O O . ASP A 1 106 ? 4.797 1.770 0.518 1.00 93.81 106 ASP A O 1
ATOM 841 N N . GLY A 1 107 ? 6.531 2.259 1.843 1.00 83.94 107 GLY A N 1
ATOM 842 C CA . GLY A 1 107 ? 7.187 3.183 0.927 1.00 83.94 107 GLY A CA 1
ATOM 843 C C . GLY A 1 107 ? 7.915 2.518 -0.249 1.00 83.94 107 GLY A C 1
ATOM 844 O O . GLY A 1 107 ? 8.050 1.299 -0.363 1.00 83.94 107 GLY A O 1
ATOM 845 N N . LEU A 1 108 ? 8.409 3.358 -1.162 1.00 82.31 108 LEU A N 1
ATOM 846 C CA . LEU A 1 108 ? 9.274 2.958 -2.284 1.00 82.31 108 LEU A CA 1
ATOM 847 C C . LEU A 1 108 ? 10.763 3.187 -1.996 1.00 82.31 108 LEU A C 1
ATOM 849 O O . LEU A 1 108 ? 11.609 2.549 -2.615 1.00 82.31 108 LEU A O 1
ATOM 853 N N . THR A 1 109 ? 11.076 4.099 -1.078 1.00 81.75 109 THR A N 1
ATOM 854 C CA . THR A 1 109 ? 12.448 4.478 -0.731 1.00 81.75 109 THR A CA 1
ATOM 855 C C . THR A 1 109 ? 13.116 3.370 0.075 1.00 81.75 109 THR A C 1
ATOM 857 O O . THR A 1 109 ? 12.524 2.967 1.070 1.00 81.75 109 THR A O 1
ATOM 860 N N . PRO A 1 110 ? 14.326 2.903 -0.271 1.00 80.38 110 PRO A N 1
ATOM 861 C CA . PRO A 1 110 ? 15.049 1.932 0.547 1.00 80.38 110 PRO A CA 1
ATOM 862 C C . PRO A 1 110 ? 15.237 2.389 2.009 1.00 80.38 110 PRO A C 1
ATOM 864 O O . PRO A 1 110 ? 15.263 3.603 2.267 1.00 80.38 110 PRO A O 1
ATOM 867 N N . PRO A 1 111 ? 15.389 1.448 2.961 1.00 91.75 111 PRO A N 1
ATOM 868 C CA . PRO A 1 111 ? 15.667 1.770 4.355 1.00 91.75 111 PRO A CA 1
ATOM 869 C C . PRO A 1 111 ? 16.894 2.673 4.509 1.00 91.75 111 PRO A C 1
ATOM 871 O O . PRO A 1 111 ? 17.947 2.419 3.926 1.00 91.75 111 PRO A O 1
ATOM 874 N N . HIS A 1 112 ? 16.747 3.737 5.289 1.00 94.88 112 HIS A N 1
ATOM 875 C CA . HIS A 1 112 ? 17.806 4.681 5.623 1.00 94.88 112 HIS A CA 1
ATOM 876 C C . HIS A 1 112 ? 17.592 5.253 7.025 1.00 94.88 112 HIS A C 1
ATOM 878 O O . HIS A 1 112 ? 16.475 5.288 7.547 1.00 94.88 112 HIS A O 1
ATOM 884 N N . THR A 1 113 ? 18.672 5.738 7.634 1.00 98.00 113 THR A N 1
ATOM 885 C CA . THR A 1 113 ? 18.609 6.388 8.943 1.00 98.00 113 THR A CA 1
ATOM 886 C C . THR A 1 113 ? 18.055 7.801 8.808 1.00 98.00 113 THR A C 1
ATOM 888 O O . THR A 1 113 ? 18.622 8.653 8.122 1.00 98.00 113 THR A O 1
ATOM 891 N N . LYS A 1 114 ? 16.965 8.074 9.517 1.00 96.50 114 LYS A N 1
ATOM 892 C CA . LYS A 1 114 ? 16.416 9.408 9.727 1.00 96.50 114 LYS A CA 1
ATOM 893 C C . LYS A 1 114 ? 17.000 10.015 10.999 1.00 96.50 114 LYS A C 1
ATOM 895 O O . LYS A 1 114 ? 16.932 9.416 12.069 1.00 96.50 114 LYS A O 1
ATOM 900 N N . MET A 1 115 ? 17.526 11.230 10.877 1.00 96.88 115 MET A N 1
ATOM 901 C CA . MET A 1 115 ? 18.041 12.025 11.997 1.00 96.88 115 MET A CA 1
ATOM 902 C C . MET A 1 115 ? 16.940 12.889 12.631 1.00 96.88 115 MET A C 1
ATOM 904 O O . MET A 1 115 ? 15.896 13.128 12.020 1.00 96.88 115 MET A O 1
ATOM 908 N N . ASN A 1 116 ? 17.209 13.419 13.827 1.00 94.62 116 ASN A N 1
ATOM 909 C CA . ASN A 1 116 ? 16.358 14.378 14.548 1.00 94.62 116 ASN A CA 1
ATOM 910 C C . ASN A 1 116 ? 14.966 13.833 14.905 1.00 94.62 116 ASN A C 1
ATOM 912 O O . ASN A 1 116 ? 13.955 14.534 14.835 1.00 94.62 116 ASN A O 1
ATOM 916 N N . VAL A 1 117 ? 14.910 12.568 15.311 1.00 93.38 117 VAL A N 1
ATOM 917 C CA . VAL A 1 117 ? 13.676 11.900 15.722 1.00 93.38 117 VAL A CA 1
ATOM 918 C C . VAL A 1 117 ? 13.519 12.002 17.239 1.00 93.38 117 VAL A C 1
ATOM 920 O O . VAL A 1 117 ? 13.841 11.074 17.978 1.00 93.38 117 VAL A O 1
ATOM 923 N N . ALA A 1 118 ? 13.015 13.144 17.712 1.00 90.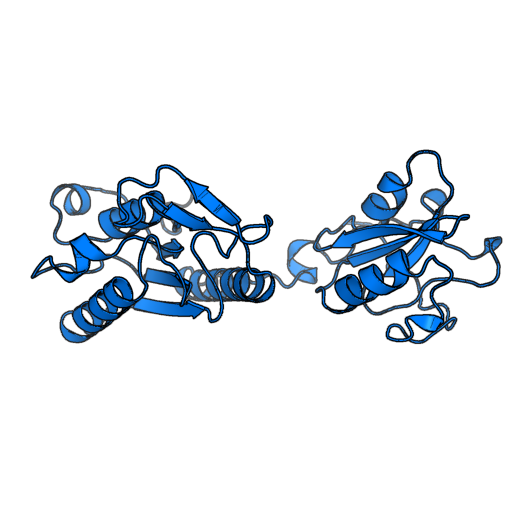38 118 ALA A N 1
ATOM 924 C CA . ALA A 1 118 ? 12.955 13.487 19.140 1.00 90.38 118 ALA A CA 1
ATOM 925 C C . ALA A 1 118 ? 12.172 12.489 20.019 1.00 90.38 118 ALA A C 1
ATOM 927 O O . ALA A 1 118 ? 12.410 12.401 21.219 1.00 90.38 118 ALA A O 1
ATOM 928 N N . SER A 1 119 ? 11.243 11.724 19.442 1.00 88.88 119 SER A N 1
ATOM 929 C CA . SER A 1 119 ? 10.474 10.706 20.167 1.00 88.88 119 SER A CA 1
ATOM 930 C C . SER A 1 119 ? 11.238 9.395 20.405 1.00 88.88 119 SER A C 1
ATOM 932 O O . SER A 1 119 ? 10.694 8.490 21.033 1.00 88.88 119 SER A O 1
ATOM 934 N N . THR A 1 120 ? 12.467 9.269 19.896 1.00 91.06 120 THR A N 1
ATOM 935 C CA . THR A 1 120 ? 13.343 8.102 20.098 1.00 91.06 120 THR A CA 1
ATOM 936 C C . THR A 1 120 ? 14.476 8.438 21.062 1.00 91.06 120 THR A C 1
ATOM 938 O O . THR A 1 120 ? 14.921 9.581 21.140 1.00 91.06 120 THR A O 1
ATOM 941 N N . ARG A 1 121 ? 14.986 7.434 21.789 1.00 89.25 121 ARG A N 1
ATOM 942 C CA . ARG A 1 121 ? 16.119 7.627 22.715 1.00 89.25 121 ARG A CA 1
ATOM 943 C C . ARG A 1 121 ? 17.430 7.939 21.992 1.00 89.25 121 ARG A C 1
ATOM 945 O O . ARG A 1 121 ? 18.242 8.685 22.521 1.00 89.25 121 ARG A O 1
ATOM 952 N N . SER A 1 122 ? 17.634 7.357 20.814 1.00 92.75 122 SER A N 1
ATOM 953 C CA . SER A 1 122 ? 18.811 7.575 19.966 1.00 92.75 122 SER A CA 1
ATOM 954 C C . SER A 1 122 ? 18.782 8.920 19.234 1.00 92.75 122 SER A C 1
ATOM 956 O O . SER A 1 122 ? 19.802 9.333 18.691 1.00 92.75 122 SER A O 1
ATOM 958 N N . GLY A 1 123 ? 17.626 9.592 19.174 1.00 96.38 123 GLY A N 1
ATOM 959 C CA . GLY A 1 123 ? 17.416 10.747 18.300 1.00 96.38 123 GLY A CA 1
ATOM 960 C C . GLY A 1 123 ? 17.372 10.380 16.810 1.00 96.38 123 GLY A C 1
ATOM 961 O O . GLY A 1 123 ? 17.388 11.273 15.958 1.00 96.38 123 GLY A O 1
ATOM 962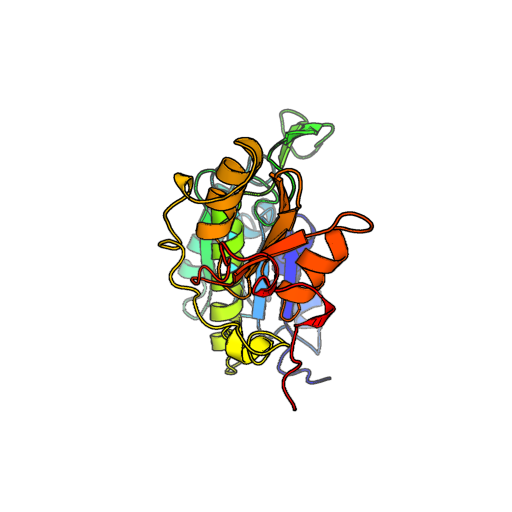 N N . THR A 1 124 ? 17.312 9.087 16.485 1.00 97.50 124 THR A N 1
ATOM 963 C CA . THR A 1 124 ? 17.328 8.542 15.125 1.00 97.50 124 THR A CA 1
ATOM 964 C C . THR A 1 124 ? 16.337 7.392 14.985 1.00 97.50 124 THR A C 1
ATOM 966 O O . THR A 1 124 ? 15.984 6.748 15.970 1.00 97.50 124 THR A O 1
ATOM 969 N N . ALA A 1 125 ? 15.908 7.122 13.755 1.00 97.62 125 ALA A N 1
ATOM 970 C CA . ALA A 1 125 ? 15.097 5.953 13.426 1.00 97.62 125 ALA A CA 1
ATOM 971 C C . ALA A 1 125 ? 15.443 5.423 12.036 1.00 97.62 125 ALA A C 1
ATOM 973 O O . ALA A 1 125 ? 15.820 6.196 11.153 1.00 97.62 125 ALA A O 1
ATOM 974 N N . THR A 1 126 ? 15.254 4.132 11.816 1.00 98.00 126 THR A N 1
ATOM 975 C CA . THR A 1 126 ? 15.350 3.510 10.499 1.00 98.00 126 THR A CA 1
ATOM 976 C C . THR A 1 126 ? 14.002 3.624 9.799 1.00 98.00 126 THR A C 1
ATOM 978 O O . THR A 1 126 ? 12.972 3.195 10.321 1.00 98.00 126 THR A O 1
ATOM 981 N N . VAL A 1 127 ? 13.986 4.224 8.608 1.00 97.56 127 VAL A N 1
ATOM 982 C CA . VAL A 1 127 ? 12.758 4.421 7.831 1.00 97.56 127 VAL A CA 1
ATOM 983 C C . VAL A 1 127 ? 12.950 3.983 6.388 1.00 97.56 127 VAL A C 1
ATOM 985 O O . VAL A 1 127 ? 14.003 4.216 5.800 1.00 97.56 127 VAL A O 1
ATOM 988 N N . GLY A 1 128 ? 11.928 3.389 5.785 1.00 89.44 128 GLY A N 1
ATOM 989 C CA . GLY A 1 128 ? 11.935 3.041 4.368 1.00 89.44 128 GLY A CA 1
ATOM 990 C C . GLY A 1 128 ? 11.170 1.765 4.055 1.00 89.44 128 GLY A C 1
ATOM 991 O O . GLY A 1 128 ? 10.762 1.017 4.938 1.00 89.44 128 GLY A O 1
ATOM 992 N N . GLY A 1 129 ? 10.965 1.555 2.764 1.00 85.12 129 GLY A N 1
ATOM 993 C CA . GLY A 1 129 ? 10.156 0.504 2.187 1.00 85.12 129 GLY A CA 1
ATOM 994 C C . GLY A 1 129 ? 10.801 -0.874 2.252 1.00 85.12 129 GLY A C 1
ATOM 995 O O . GLY A 1 129 ? 11.998 -1.033 2.018 1.00 85.12 129 GLY A O 1
ATOM 996 N N . ASN A 1 130 ? 9.957 -1.879 2.462 1.00 87.31 130 ASN A N 1
ATOM 997 C CA . ASN A 1 130 ? 10.258 -3.280 2.207 1.00 87.31 130 ASN A CA 1
ATOM 998 C C . ASN A 1 130 ? 9.286 -3.748 1.104 1.00 87.31 130 ASN A C 1
ATOM 1000 O O . ASN A 1 130 ? 8.072 -3.734 1.318 1.00 87.31 130 ASN A O 1
ATOM 1004 N N . PRO A 1 131 ? 9.767 -4.122 -0.099 1.00 74.50 131 PRO A N 1
ATOM 1005 C CA . PRO A 1 131 ? 8.892 -4.393 -1.240 1.00 74.50 131 PRO A CA 1
ATOM 1006 C C . PRO A 1 131 ? 7.955 -5.586 -1.014 1.00 74.50 131 PRO A C 1
ATOM 1008 O O . PRO A 1 131 ? 6.829 -5.560 -1.509 1.00 74.50 131 PRO A O 1
ATOM 1011 N N . VAL A 1 132 ? 8.392 -6.594 -0.252 1.00 76.06 132 VAL A N 1
ATOM 1012 C CA . VAL A 1 132 ? 7.575 -7.767 0.086 1.00 76.06 132 VAL A CA 1
ATOM 1013 C C . VAL A 1 132 ? 6.485 -7.367 1.080 1.00 76.06 132 VAL A C 1
ATOM 1015 O O . VAL A 1 132 ? 5.306 -7.619 0.830 1.00 76.06 132 VAL A O 1
ATOM 1018 N N . ALA A 1 133 ? 6.857 -6.674 2.160 1.00 82.31 133 ALA A N 1
ATOM 1019 C CA . ALA A 1 133 ? 5.912 -6.217 3.178 1.00 82.31 133 ALA A CA 1
ATOM 1020 C C . ALA A 1 133 ? 4.891 -5.215 2.623 1.00 82.31 133 ALA A C 1
ATOM 1022 O O . ALA A 1 133 ? 3.706 -5.306 2.931 1.00 82.31 133 ALA A O 1
ATOM 1023 N N . ARG A 1 134 ? 5.316 -4.290 1.753 1.00 85.25 134 ARG A N 1
ATOM 1024 C CA . ARG A 1 134 ? 4.420 -3.338 1.081 1.00 85.25 134 ARG A CA 1
ATOM 1025 C C . ARG A 1 134 ? 3.342 -4.052 0.274 1.00 85.25 134 ARG A C 1
ATOM 1027 O O . ARG A 1 134 ? 2.167 -3.716 0.390 1.00 85.25 134 ARG A O 1
ATOM 1034 N N . GLU A 1 135 ? 3.741 -5.020 -0.547 1.00 78.12 135 GLU A N 1
ATOM 1035 C CA . GLU A 1 135 ? 2.806 -5.766 -1.390 1.00 78.12 135 GLU A CA 1
ATOM 1036 C C . GLU A 1 135 ? 1.825 -6.582 -0.539 1.00 78.12 135 GLU A C 1
ATOM 1038 O O . GLU A 1 135 ? 0.616 -6.557 -0.781 1.00 78.12 135 GLU A O 1
ATOM 1043 N N . GLN A 1 136 ? 2.322 -7.249 0.505 1.00 79.75 136 GLN A N 1
ATOM 1044 C CA . GLN A 1 136 ? 1.470 -7.972 1.446 1.00 79.75 136 GLN A CA 1
ATOM 1045 C C . GLN A 1 136 ? 0.500 -7.035 2.175 1.00 79.75 136 GLN A C 1
ATOM 1047 O O . GLN A 1 136 ? -0.691 -7.329 2.236 1.00 79.75 136 GLN A O 1
ATOM 1052 N N . ALA A 1 137 ? 0.959 -5.882 2.664 1.00 90.56 137 ALA A N 1
ATOM 1053 C CA . ALA A 1 137 ? 0.105 -4.913 3.345 1.00 90.56 137 ALA A CA 1
ATOM 1054 C C . ALA A 1 137 ? -0.979 -4.333 2.433 1.00 90.56 137 ALA A C 1
ATOM 1056 O O . ALA A 1 137 ? -2.128 -4.205 2.853 1.00 90.56 137 ALA A O 1
ATOM 1057 N N . HIS A 1 138 ? -0.656 -4.035 1.171 1.00 85.88 138 HIS A N 1
ATOM 1058 C CA . HIS A 1 138 ? -1.664 -3.634 0.191 1.00 85.88 138 HIS A CA 1
ATOM 1059 C C . HIS A 1 138 ? -2.721 -4.723 0.011 1.00 85.88 138 HIS A C 1
ATOM 1061 O O . HIS A 1 138 ? -3.919 -4.441 0.072 1.00 85.88 138 HIS A O 1
ATOM 1067 N N . ARG A 1 139 ? -2.291 -5.975 -0.166 1.00 81.69 139 ARG A N 1
ATOM 1068 C CA . ARG A 1 139 ? -3.193 -7.119 -0.302 1.00 81.69 139 ARG A CA 1
ATOM 1069 C C . ARG A 1 139 ? -4.098 -7.268 0.915 1.00 81.69 139 ARG A C 1
ATOM 1071 O O . ARG A 1 139 ? -5.312 -7.355 0.729 1.00 81.69 139 ARG A O 1
ATOM 1078 N N . LEU A 1 140 ? -3.535 -7.301 2.118 1.00 88.31 140 LEU A N 1
ATOM 1079 C CA . LEU A 1 140 ? -4.272 -7.461 3.374 1.00 88.31 140 LEU A CA 1
ATOM 1080 C C . LEU A 1 140 ? -5.266 -6.318 3.593 1.00 88.31 140 LEU A C 1
ATOM 1082 O O . LEU A 1 140 ? -6.417 -6.561 3.937 1.00 88.31 140 LEU A O 1
ATOM 1086 N N . MET A 1 141 ? -4.861 -5.082 3.295 1.00 94.38 141 MET A N 1
ATOM 1087 C CA . MET A 1 141 ? -5.745 -3.922 3.366 1.00 94.38 141 MET A CA 1
ATOM 1088 C C . MET A 1 141 ? -6.961 -4.076 2.456 1.00 94.38 141 MET A C 1
ATOM 1090 O O . MET A 1 141 ? -8.086 -3.908 2.917 1.00 94.38 141 MET A O 1
ATOM 1094 N N . PHE A 1 142 ? -6.764 -4.416 1.180 1.00 90.19 142 PHE A N 1
ATOM 1095 C CA . PHE A 1 142 ? -7.894 -4.586 0.267 1.00 90.19 142 PHE A CA 1
ATOM 1096 C C . PHE A 1 142 ? -8.795 -5.763 0.655 1.00 90.19 142 PHE A C 1
ATOM 1098 O O . PHE A 1 142 ? -10.009 -5.635 0.519 1.00 90.19 142 PHE A O 1
ATOM 1105 N N . ASP A 1 143 ? -8.248 -6.866 1.170 1.00 84.81 143 ASP A N 1
ATOM 1106 C CA . ASP A 1 143 ? -9.058 -7.976 1.698 1.00 84.81 143 ASP A CA 1
ATOM 1107 C C . ASP A 1 143 ? -9.929 -7.540 2.858 1.00 84.81 143 ASP A C 1
ATOM 1109 O O . ASP A 1 143 ? -11.147 -7.714 2.832 1.00 84.81 143 ASP A O 1
ATOM 1113 N N . PHE A 1 144 ? -9.297 -6.934 3.857 1.00 94.19 144 PHE A N 1
ATOM 1114 C CA . PHE A 1 144 ? -9.977 -6.514 5.062 1.00 94.19 144 PHE A CA 1
ATOM 1115 C C . PHE A 1 144 ? -11.089 -5.523 4.732 1.00 94.19 144 PHE A C 1
ATOM 1117 O O . PHE A 1 144 ? -12.236 -5.717 5.126 1.00 94.19 144 PHE A O 1
ATOM 1124 N N . LEU A 1 145 ? -10.782 -4.503 3.927 1.00 94.06 145 LEU A N 1
ATOM 1125 C CA . LEU A 1 145 ? -11.780 -3.538 3.488 1.00 94.06 145 LEU A CA 1
ATOM 1126 C C . LEU A 1 145 ? -12.897 -4.206 2.670 1.00 94.06 145 LEU A C 1
ATOM 1128 O O . LEU A 1 145 ? -14.053 -3.824 2.834 1.00 94.06 145 LEU A O 1
ATOM 1132 N N . SER A 1 146 ? -12.590 -5.210 1.838 1.00 89.94 146 SER A N 1
ATOM 1133 C CA . SER A 1 146 ? -13.617 -5.927 1.067 1.00 89.94 146 SER A CA 1
ATOM 1134 C C . SER A 1 146 ? -14.637 -6.604 1.977 1.00 89.94 146 SER A C 1
ATOM 1136 O O . SER A 1 146 ? -15.845 -6.460 1.787 1.00 89.94 146 SER A O 1
ATOM 1138 N N . VAL A 1 147 ? -14.144 -7.297 3.007 1.00 90.00 147 VAL A N 1
ATOM 1139 C CA . VAL A 1 147 ? -14.981 -7.959 4.011 1.00 90.00 147 VAL A CA 1
ATOM 1140 C C . VAL A 1 147 ? -15.798 -6.929 4.793 1.00 90.00 147 VAL A C 1
ATOM 1142 O O . VAL A 1 147 ? -17.014 -7.068 4.898 1.00 90.00 147 VAL A O 1
ATOM 1145 N N . GLN A 1 148 ? -15.161 -5.868 5.301 1.00 94.50 148 GLN A N 1
ATOM 1146 C CA . GLN A 1 148 ? -15.835 -4.898 6.174 1.00 94.50 148 GLN A CA 1
ATOM 1147 C C . GLN A 1 148 ? -16.855 -4.013 5.445 1.00 94.50 148 GLN A C 1
ATOM 1149 O O . GLN A 1 148 ? -17.825 -3.552 6.055 1.00 94.50 148 GLN A O 1
ATOM 1154 N N . LEU A 1 149 ? -16.649 -3.764 4.150 1.00 92.25 149 LEU A N 1
ATOM 1155 C CA . LEU A 1 149 ? -17.576 -2.987 3.326 1.00 92.25 149 LEU A CA 1
ATOM 1156 C C . LEU A 1 149 ? -18.603 -3.858 2.587 1.00 92.25 149 LEU A C 1
ATOM 1158 O O . LEU A 1 149 ? -19.510 -3.301 1.971 1.00 92.25 149 LEU A O 1
ATOM 1162 N N . GLY A 1 150 ? -18.475 -5.190 2.627 1.00 88.88 150 GLY A N 1
ATOM 1163 C CA . GLY A 1 150 ? -19.370 -6.110 1.916 1.00 88.88 150 GLY A CA 1
ATOM 1164 C C . GLY A 1 150 ? -19.332 -5.946 0.394 1.00 88.88 150 GLY A C 1
ATOM 1165 O O . GLY A 1 150 ? -20.311 -6.245 -0.285 1.00 88.88 150 GLY A O 1
ATOM 1166 N N . VAL A 1 151 ? -18.223 -5.431 -0.143 1.00 83.56 151 VAL A N 1
ATOM 1167 C CA . VAL A 1 151 ? -18.013 -5.217 -1.579 1.00 83.56 151 VAL A CA 1
ATOM 1168 C C . VAL A 1 151 ? -16.624 -5.718 -1.962 1.00 83.56 151 VAL A C 1
ATOM 1170 O O . VAL A 1 151 ? -15.675 -5.473 -1.221 1.00 83.56 151 VAL A O 1
ATOM 1173 N N . PRO A 1 152 ? -16.449 -6.399 -3.101 1.00 78.44 152 PRO A N 1
ATOM 1174 C CA . PRO A 1 152 ? -15.125 -6.816 -3.544 1.00 78.44 152 PRO A CA 1
ATOM 1175 C C . PRO A 1 152 ? -14.277 -5.578 -3.885 1.00 78.44 152 PRO A C 1
ATOM 1177 O O . PRO A 1 152 ? -14.516 -4.895 -4.878 1.00 78.44 152 PRO A O 1
ATOM 1180 N N . LEU A 1 153 ? -13.294 -5.265 -3.035 1.00 76.31 153 LEU A N 1
ATOM 1181 C CA . LEU A 1 153 ? -12.297 -4.206 -3.254 1.00 76.31 153 LEU A CA 1
ATOM 1182 C C . LEU A 1 153 ? -10.963 -4.759 -3.754 1.00 76.31 153 LEU A C 1
ATOM 1184 O O . LEU A 1 153 ? -10.170 -4.025 -4.356 1.00 76.31 153 LEU A O 1
ATOM 1188 N N . ARG A 1 154 ? -10.719 -6.060 -3.554 1.00 60.72 154 ARG A N 1
ATOM 1189 C CA . ARG A 1 154 ? -9.817 -6.813 -4.423 1.00 60.72 154 ARG A CA 1
ATOM 1190 C C . ARG A 1 154 ? -10.486 -6.990 -5.776 1.00 60.72 154 ARG A C 1
ATOM 1192 O O . ARG A 1 154 ? -11.037 -8.034 -6.083 1.00 60.72 154 ARG A O 1
ATOM 1199 N N . LEU A 1 155 ? -10.391 -5.949 -6.586 1.00 54.94 155 LEU A N 1
ATOM 1200 C CA . LEU A 1 155 ? -10.324 -6.160 -8.016 1.00 54.94 155 LEU A CA 1
ATOM 1201 C C . LEU A 1 155 ? -8.970 -6.842 -8.269 1.00 54.94 155 LEU A C 1
ATOM 1203 O O . LEU A 1 155 ? -7.925 -6.307 -7.868 1.00 54.94 155 LEU A O 1
ATOM 1207 N N . SER A 1 156 ? -8.964 -8.010 -8.909 1.00 53.50 156 SER A N 1
ATOM 1208 C CA . SER A 1 156 ? -7.798 -8.474 -9.661 1.00 53.50 156 SER A CA 1
ATOM 1209 C C . SER A 1 156 ? -7.313 -7.336 -10.560 1.00 53.50 156 SER A C 1
ATOM 1211 O O . SER A 1 156 ? -8.051 -6.398 -10.869 1.00 53.50 156 SER A O 1
ATOM 1213 N N . HIS A 1 157 ? -6.055 -7.365 -10.991 1.00 46.22 157 HIS A N 1
ATOM 1214 C CA . HIS A 1 157 ? -5.603 -6.320 -11.904 1.00 46.22 157 HIS A CA 1
ATOM 1215 C C . HIS A 1 157 ? -6.461 -6.275 -13.186 1.00 46.22 157 HIS A C 1
ATOM 1217 O O . HIS A 1 157 ? -6.745 -5.202 -13.717 1.00 46.22 157 HIS A O 1
ATOM 1223 N N . GLU A 1 158 ? -6.951 -7.437 -13.618 1.00 46.00 158 GLU A N 1
ATOM 1224 C CA . GLU A 1 158 ? -7.909 -7.582 -14.708 1.00 46.00 158 GLU A CA 1
ATOM 1225 C C . GLU A 1 158 ? -9.233 -6.862 -14.412 1.00 46.00 158 GLU A C 1
ATOM 1227 O O . GLU A 1 158 ? -9.707 -6.100 -15.242 1.00 46.00 158 GLU A O 1
ATOM 1232 N N . GLU A 1 159 ? -9.765 -6.959 -13.196 1.00 52.97 159 GLU A N 1
ATOM 1233 C CA . GLU A 1 159 ? -10.975 -6.236 -12.777 1.00 52.97 159 GLU A CA 1
ATOM 1234 C C . GLU A 1 159 ? -10.731 -4.739 -12.492 1.00 52.97 159 GLU A C 1
ATOM 1236 O O . GLU A 1 159 ? -11.643 -3.925 -12.626 1.00 52.97 159 GLU A O 1
ATOM 1241 N N . ARG A 1 160 ? -9.505 -4.338 -12.118 1.00 53.94 160 ARG A N 1
ATOM 1242 C CA . ARG A 1 160 ? -9.151 -2.937 -11.811 1.00 53.94 160 ARG A CA 1
ATOM 1243 C C . ARG A 1 160 ? -8.948 -2.101 -13.072 1.00 53.94 160 ARG A C 1
ATOM 1245 O O . ARG A 1 160 ? -9.154 -0.889 -13.036 1.00 53.94 160 ARG A O 1
ATOM 1252 N N . TYR A 1 161 ? -8.546 -2.741 -14.168 1.00 48.28 161 TYR A N 1
ATOM 1253 C CA . TYR A 1 161 ? -8.129 -2.055 -15.390 1.00 48.28 161 TYR A CA 1
ATOM 1254 C C . TYR A 1 161 ? -8.662 -2.671 -16.694 1.00 48.28 161 TYR A C 1
ATOM 1256 O O . TYR A 1 161 ? -8.274 -2.218 -17.768 1.00 48.28 161 TYR A O 1
ATOM 1264 N N . ALA A 1 162 ? -9.529 -3.688 -16.630 1.00 59.78 162 ALA A N 1
ATOM 1265 C CA . ALA A 1 162 ? -9.847 -4.563 -17.770 1.00 59.78 162 ALA A CA 1
ATOM 1266 C C . ALA A 1 162 ? -8.587 -5.247 -18.369 1.00 59.78 162 ALA A C 1
ATOM 1268 O O . ALA A 1 162 ? -8.503 -5.536 -19.570 1.00 59.78 162 ALA A O 1
ATOM 1269 N N . GLY A 1 163 ? -7.571 -5.482 -17.525 1.00 73.56 163 GLY A N 1
ATOM 1270 C CA . GLY A 1 163 ? -6.243 -5.963 -17.914 1.00 73.56 163 GLY A CA 1
ATOM 1271 C C . GLY A 1 163 ? -5.383 -4.862 -18.544 1.00 73.56 163 GLY A C 1
ATOM 1272 O O . GLY A 1 163 ? -5.438 -3.703 -18.138 1.00 73.56 163 GLY A O 1
ATOM 1273 N N . HIS A 1 164 ? -4.561 -5.213 -19.537 1.00 84.50 164 HIS A N 1
ATOM 1274 C CA . HIS A 1 164 ? -3.872 -4.201 -20.348 1.00 84.50 164 HIS A CA 1
ATOM 1275 C C . HIS A 1 164 ? -4.885 -3.375 -21.153 1.00 84.50 164 HIS A C 1
ATOM 1277 O O . HIS A 1 164 ? -5.837 -3.929 -21.706 1.00 84.50 164 HIS A O 1
ATOM 1283 N N . GLN A 1 165 ? -4.635 -2.068 -21.275 1.00 87.44 165 GLN A N 1
ATOM 1284 C CA . GLN A 1 165 ? -5.362 -1.134 -22.149 1.00 87.44 165 GLN A CA 1
ATOM 1285 C C . GLN A 1 165 ? -5.226 -1.508 -23.636 1.00 87.44 165 GLN A C 1
ATOM 1287 O O . GLN A 1 165 ? -6.061 -1.135 -24.464 1.00 87.44 165 GLN A O 1
ATOM 1292 N N . PHE A 1 166 ? -4.157 -2.225 -23.969 1.00 91.06 166 PHE A N 1
ATOM 1293 C CA . PHE A 1 166 ? -3.861 -2.726 -25.301 1.00 91.06 166 PHE A CA 1
ATOM 1294 C C . PHE A 1 166 ? -4.061 -4.242 -25.349 1.00 91.06 166 PHE A C 1
ATOM 1296 O O . PHE A 1 166 ? -4.011 -4.921 -24.319 1.00 91.06 166 PHE A O 1
ATOM 1303 N N . GLU A 1 167 ? -4.306 -4.772 -26.541 1.00 92.19 167 GLU A N 1
ATOM 1304 C CA . GLU A 1 167 ? -4.310 -6.208 -26.781 1.00 92.19 167 GLU A CA 1
ATOM 1305 C C . GLU A 1 167 ? -2.955 -6.799 -26.397 1.00 92.19 167 GLU A C 1
ATOM 1307 O O . GLU A 1 167 ? -1.899 -6.248 -26.709 1.00 92.19 167 GLU A O 1
ATOM 1312 N N . LEU A 1 168 ? -2.994 -7.916 -25.673 1.00 90.44 168 LEU A N 1
ATOM 1313 C CA . LEU A 1 168 ? -1.790 -8.613 -25.254 1.00 90.44 168 LEU A CA 1
ATOM 1314 C C . LEU A 1 168 ? -1.121 -9.233 -26.480 1.00 90.44 168 LEU A C 1
ATOM 1316 O O . LEU A 1 168 ? -1.748 -10.071 -27.137 1.00 90.44 168 LEU A O 1
ATOM 1320 N N . PRO A 1 169 ? 0.145 -8.897 -26.773 1.00 94.31 169 PRO A N 1
ATOM 1321 C CA . PRO A 1 169 ? 0.825 -9.551 -27.866 1.00 94.31 169 PRO A CA 1
ATOM 1322 C C . PRO A 1 169 ? 0.976 -11.047 -27.613 1.00 94.31 169 PRO A C 1
ATOM 1324 O O . PRO A 1 169 ? 1.194 -11.493 -26.480 1.00 94.31 169 PRO A O 1
ATOM 1327 N N . GLN A 1 170 ? 0.885 -11.825 -28.688 1.00 91.81 170 GLN A N 1
ATOM 1328 C CA . GLN A 1 170 ? 1.138 -13.255 -28.612 1.00 91.81 170 GLN A CA 1
ATOM 1329 C C . GLN A 1 170 ? 2.592 -13.516 -28.211 1.00 91.81 170 GLN A C 1
ATOM 1331 O O . GLN A 1 170 ? 3.503 -12.766 -28.569 1.00 91.81 170 GLN A O 1
ATOM 1336 N N . ALA A 1 171 ? 2.806 -14.597 -27.459 1.00 93.50 171 ALA A N 1
ATOM 1337 C CA . ALA A 1 171 ? 4.154 -15.047 -27.152 1.00 93.50 171 ALA A CA 1
ATOM 1338 C C . ALA A 1 171 ? 4.874 -15.399 -28.460 1.00 93.50 171 ALA A C 1
ATOM 1340 O O . ALA A 1 171 ? 4.346 -16.137 -29.290 1.00 93.50 171 ALA A O 1
ATOM 1341 N N . SER A 1 172 ? 6.085 -14.881 -28.636 1.00 95.62 172 SER A N 1
ATOM 1342 C CA . SER A 1 172 ? 6.839 -15.033 -29.883 1.00 95.62 172 SER A CA 1
ATOM 1343 C C . SER A 1 172 ? 7.506 -16.402 -30.029 1.00 95.62 172 SER A C 1
ATOM 1345 O O . SER A 1 172 ? 7.981 -16.741 -31.112 1.00 95.62 172 SER A O 1
ATOM 1347 N N . GLY A 1 173 ? 7.606 -17.157 -28.929 1.00 93.06 173 GLY A N 1
ATOM 1348 C CA . GLY A 1 173 ? 8.394 -18.387 -28.847 1.00 93.06 173 GLY A CA 1
ATOM 1349 C C . GLY A 1 173 ? 9.911 -18.158 -28.830 1.00 93.06 173 GLY A C 1
ATOM 1350 O O . GLY A 1 173 ? 10.661 -19.121 -28.927 1.00 93.06 173 GLY A O 1
ATOM 1351 N N . PHE A 1 174 ? 10.377 -16.909 -28.711 1.00 95.75 174 PHE A N 1
ATOM 1352 C CA . PHE A 1 174 ? 11.806 -16.580 -28.741 1.00 95.75 174 PHE A CA 1
ATOM 1353 C C . PHE A 1 174 ? 12.592 -17.161 -27.558 1.00 95.75 174 PHE A C 1
ATOM 1355 O O . PHE A 1 174 ? 13.712 -17.624 -27.747 1.00 95.75 174 PHE A O 1
ATOM 1362 N N . ALA A 1 175 ? 12.012 -17.137 -26.356 1.00 94.94 175 ALA A N 1
ATOM 1363 C CA . ALA A 1 175 ? 12.603 -17.694 -25.142 1.00 94.94 175 ALA A CA 1
ATOM 1364 C C . ALA A 1 175 ? 11.523 -17.978 -24.086 1.00 94.94 175 ALA A C 1
ATOM 1366 O O . ALA A 1 175 ? 10.416 -17.432 -24.153 1.00 94.94 175 ALA A O 1
ATOM 1367 N N . ALA A 1 176 ? 11.852 -18.797 -23.083 1.00 91.00 176 ALA A N 1
ATOM 1368 C CA . ALA A 1 176 ? 11.047 -18.890 -21.868 1.00 91.00 176 ALA A CA 1
ATOM 1369 C C . ALA A 1 176 ? 11.136 -17.571 -21.083 1.00 91.00 176 ALA A C 1
ATOM 1371 O O . ALA A 1 176 ? 12.193 -16.947 -21.039 1.00 91.00 176 ALA A O 1
ATOM 1372 N N . VAL A 1 177 ? 10.056 -17.152 -20.416 1.00 91.19 177 VAL A N 1
ATOM 1373 C CA . VAL A 1 177 ? 10.048 -15.870 -19.681 1.00 91.19 177 VAL A CA 1
ATOM 1374 C C . VAL A 1 177 ? 11.085 -15.823 -18.554 1.00 91.19 177 VAL A C 1
ATOM 1376 O O . VAL A 1 177 ? 11.658 -14.775 -18.295 1.00 91.19 177 VAL A O 1
ATOM 1379 N N . GLY A 1 178 ? 11.398 -16.963 -17.932 1.00 89.44 178 GLY A N 1
ATOM 1380 C CA . GLY A 1 178 ? 12.446 -17.065 -16.912 1.00 89.44 178 GLY A CA 1
ATOM 1381 C C . GLY A 1 178 ? 13.881 -17.120 -17.452 1.00 89.44 178 GLY A C 1
ATOM 1382 O O . GLY A 1 178 ? 14.815 -17.091 -16.656 1.00 89.44 178 GLY A O 1
ATOM 1383 N N . ASP A 1 179 ? 14.083 -17.207 -18.770 1.00 92.00 179 ASP A N 1
ATOM 1384 C CA . ASP A 1 179 ? 15.418 -17.258 -19.372 1.00 92.00 179 ASP A CA 1
ATOM 1385 C C . ASP A 1 179 ? 16.013 -15.845 -19.482 1.00 92.00 179 ASP A C 1
ATOM 1387 O O . ASP A 1 179 ? 15.868 -15.132 -20.480 1.00 92.00 179 ASP A O 1
ATOM 1391 N N . THR A 1 180 ? 16.685 -15.419 -18.414 1.00 91.38 180 THR A N 1
ATOM 1392 C CA . THR A 1 180 ? 17.353 -14.112 -18.337 1.00 91.38 180 THR A CA 1
ATOM 1393 C C . THR A 1 180 ? 18.572 -14.023 -19.260 1.00 91.38 180 THR A C 1
ATOM 1395 O O . THR A 1 180 ? 18.967 -12.916 -19.638 1.00 91.38 180 THR A O 1
ATOM 1398 N N . ALA A 1 181 ? 19.162 -15.154 -19.665 1.00 91.12 181 ALA A N 1
ATOM 1399 C CA . ALA A 1 181 ? 20.318 -15.184 -20.557 1.00 91.12 181 ALA A CA 1
ATOM 1400 C C . ALA A 1 181 ? 19.928 -14.841 -22.004 1.00 91.12 181 ALA A C 1
ATOM 1402 O O . ALA A 1 181 ? 20.705 -14.182 -22.703 1.00 91.12 181 ALA A O 1
ATOM 1403 N N . ALA A 1 182 ? 18.710 -15.205 -22.419 1.00 93.81 182 ALA A N 1
ATOM 1404 C CA . ALA A 1 182 ? 18.160 -14.883 -23.735 1.00 93.81 182 ALA A CA 1
ATOM 1405 C C . ALA A 1 182 ? 17.816 -13.393 -23.932 1.00 93.81 182 ALA A C 1
ATOM 1407 O O . ALA A 1 182 ? 17.673 -12.947 -25.072 1.00 93.81 182 ALA A O 1
ATOM 1408 N N . LEU A 1 183 ? 17.719 -12.598 -22.857 1.00 94.62 183 LEU A N 1
ATOM 1409 C CA . LEU A 1 183 ? 17.443 -11.162 -22.939 1.00 94.62 183 LEU A CA 1
ATOM 1410 C C . LEU A 1 183 ? 18.575 -10.440 -23.707 1.00 94.62 183 LEU A C 1
ATOM 1412 O O . LEU A 1 183 ? 19.715 -10.414 -23.217 1.00 94.62 183 LEU A O 1
ATOM 1416 N N . PRO A 1 184 ? 18.290 -9.806 -24.868 1.00 92.38 184 PRO A N 1
ATOM 1417 C CA . PRO A 1 184 ? 19.292 -9.150 -25.710 1.00 92.38 184 PRO A CA 1
ATOM 1418 C C . PRO A 1 184 ? 19.619 -7.748 -25.181 1.00 92.38 184 PRO A C 1
ATOM 1420 O O . PRO A 1 184 ? 19.397 -6.732 -25.839 1.00 92.38 184 PRO A O 1
ATOM 1423 N N . ALA A 1 185 ? 20.108 -7.686 -23.946 1.00 91.94 185 ALA A N 1
ATOM 1424 C CA . ALA A 1 185 ? 20.389 -6.446 -23.246 1.00 91.94 185 ALA A CA 1
ATOM 1425 C C . ALA A 1 185 ? 21.617 -6.577 -22.336 1.00 91.94 185 ALA A C 1
ATOM 1427 O O . ALA A 1 185 ? 22.173 -7.660 -22.150 1.00 91.94 185 ALA A O 1
ATOM 1428 N N . SER A 1 186 ? 22.054 -5.447 -21.780 1.00 90.88 186 SER A N 1
ATOM 1429 C CA . SER A 1 186 ? 23.189 -5.399 -20.853 1.00 90.88 186 SER A CA 1
ATOM 1430 C C . SER A 1 186 ? 22.968 -6.265 -19.604 1.00 90.88 186 SER A C 1
ATOM 1432 O O . SER A 1 186 ? 21.839 -6.543 -19.208 1.00 90.88 186 SER A O 1
ATOM 1434 N N . GLU A 1 187 ? 24.044 -6.632 -18.910 1.00 89.69 187 GLU A N 1
ATOM 1435 C CA . GLU A 1 187 ? 23.966 -7.368 -17.638 1.00 89.69 187 GLU A CA 1
ATOM 1436 C C . GLU A 1 187 ? 23.110 -6.634 -16.588 1.00 89.69 187 GLU A C 1
ATOM 1438 O O . GLU A 1 187 ? 22.279 -7.236 -15.911 1.00 89.69 187 GLU A O 1
ATOM 1443 N N . LYS A 1 188 ? 23.204 -5.297 -16.546 1.00 89.38 188 LYS A N 1
ATOM 1444 C CA . LYS A 1 188 ? 22.332 -4.447 -15.718 1.00 89.38 188 LYS A CA 1
ATOM 1445 C C . LYS A 1 188 ? 20.850 -4.596 -16.075 1.00 89.38 188 LYS A C 1
ATOM 1447 O O . LYS A 1 188 ? 19.998 -4.500 -15.195 1.00 89.38 188 LYS A O 1
ATOM 1452 N N . ALA A 1 189 ? 20.533 -4.808 -17.352 1.00 90.25 189 ALA A N 1
ATOM 1453 C CA . ALA A 1 189 ? 19.169 -5.070 -17.795 1.00 90.25 189 ALA A CA 1
ATOM 1454 C C . ALA A 1 189 ? 18.681 -6.445 -17.341 1.00 90.25 189 ALA A C 1
ATOM 1456 O O . ALA A 1 189 ? 17.547 -6.549 -16.888 1.00 90.25 189 ALA A O 1
ATOM 1457 N N . ARG A 1 190 ? 19.537 -7.474 -17.397 1.00 92.31 190 ARG A N 1
ATOM 1458 C CA . ARG A 1 190 ? 19.210 -8.828 -16.917 1.00 92.31 190 ARG A CA 1
ATOM 1459 C C . ARG A 1 190 ? 18.921 -8.845 -15.419 1.00 9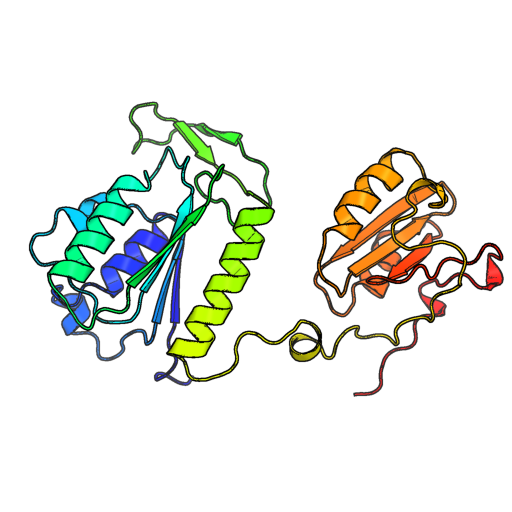2.31 190 ARG A C 1
ATOM 1461 O O . ARG A 1 190 ? 17.871 -9.335 -15.022 1.00 92.31 190 ARG A O 1
ATOM 1468 N N . ALA A 1 191 ? 19.760 -8.189 -14.615 1.00 88.25 191 ALA A N 1
ATOM 1469 C CA . ALA A 1 191 ? 19.511 -8.027 -13.180 1.00 88.25 191 ALA A CA 1
ATOM 1470 C C . ALA A 1 191 ? 18.180 -7.305 -12.902 1.00 88.25 191 ALA A C 1
ATOM 1472 O O . ALA A 1 191 ? 17.440 -7.639 -11.978 1.00 88.25 191 ALA A O 1
ATOM 1473 N N . ARG A 1 192 ? 17.820 -6.314 -13.729 1.00 91.69 192 ARG A N 1
ATOM 1474 C CA . ARG A 1 192 ? 16.513 -5.662 -13.610 1.00 91.69 192 ARG A CA 1
ATOM 1475 C C . ARG A 1 192 ? 15.360 -6.548 -14.081 1.00 91.69 192 ARG A C 1
ATOM 1477 O O . ARG A 1 192 ? 14.253 -6.437 -13.557 1.00 91.69 192 ARG A O 1
ATOM 1484 N N . TYR A 1 193 ? 15.597 -7.404 -15.061 1.00 94.81 193 TYR A N 1
ATOM 1485 C CA . TYR A 1 193 ? 14.597 -8.327 -15.566 1.00 94.81 193 TYR A CA 1
ATOM 1486 C C . TYR A 1 193 ? 14.192 -9.358 -14.502 1.00 94.81 193 TYR A C 1
ATOM 1488 O O . TYR A 1 193 ? 13.012 -9.660 -14.374 1.00 94.81 193 TYR A O 1
ATOM 1496 N N . GLU A 1 194 ? 15.107 -9.783 -13.628 1.00 89.44 194 GLU A N 1
ATOM 1497 C CA . GLU A 1 194 ? 14.760 -10.600 -12.452 1.00 89.44 194 GLU A CA 1
ATOM 1498 C C . GLU A 1 194 ? 13.765 -9.892 -11.524 1.00 89.44 194 GLU A C 1
ATOM 1500 O O . GLU A 1 194 ? 12.772 -10.482 -11.095 1.00 89.44 194 GLU A O 1
ATOM 1505 N N . TYR A 1 195 ? 13.966 -8.590 -11.282 1.00 86.69 195 TYR A N 1
ATOM 1506 C CA . TYR A 1 195 ? 12.989 -7.791 -10.545 1.00 86.69 195 TYR A CA 1
ATOM 1507 C C . TYR A 1 195 ? 11.629 -7.789 -11.250 1.00 86.69 195 TYR A C 1
ATOM 1509 O O . TYR A 1 195 ? 10.620 -7.958 -10.574 1.00 86.69 195 TYR A O 1
ATOM 1517 N N . TYR A 1 196 ? 11.594 -7.646 -12.581 1.00 92.75 196 TYR A N 1
ATOM 151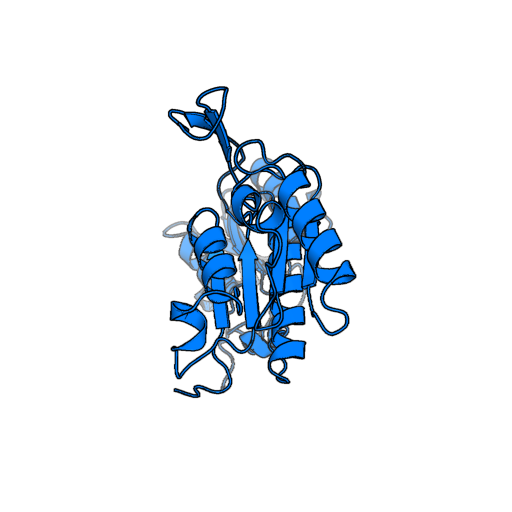8 C CA . TYR A 1 196 ? 10.367 -7.713 -13.386 1.00 92.75 196 TYR A CA 1
ATOM 1519 C C . TYR A 1 196 ? 9.636 -9.060 -13.249 1.00 92.75 196 TYR A C 1
ATOM 1521 O O . TYR A 1 196 ? 8.411 -9.077 -13.099 1.00 92.75 196 TYR A O 1
ATOM 1529 N N . LEU A 1 197 ? 10.363 -10.182 -13.240 1.00 89.50 197 LEU A N 1
ATOM 1530 C CA . LEU A 1 197 ? 9.773 -11.517 -13.099 1.00 89.50 197 LEU A CA 1
ATOM 1531 C C . LEU A 1 197 ? 9.009 -11.672 -11.780 1.00 89.50 197 LEU A C 1
ATOM 1533 O O . LEU A 1 197 ? 7.919 -12.237 -11.777 1.00 89.50 197 LEU A O 1
ATOM 1537 N N . ALA A 1 198 ? 9.511 -11.076 -10.696 1.00 85.88 198 ALA A N 1
ATOM 1538 C CA . ALA A 1 198 ? 8.863 -11.108 -9.385 1.00 85.88 198 ALA A CA 1
ATOM 1539 C C . ALA A 1 198 ? 7.604 -10.220 -9.267 1.00 85.88 198 ALA A C 1
ATOM 1541 O O . ALA A 1 198 ? 6.905 -10.278 -8.253 1.00 85.88 198 ALA A O 1
ATOM 1542 N N . GLN A 1 199 ? 7.309 -9.374 -10.260 1.00 83.38 199 GLN A N 1
ATOM 1543 C CA . GLN A 1 199 ? 6.166 -8.459 -10.196 1.00 83.38 199 GLN A CA 1
ATOM 1544 C C . GLN A 1 199 ? 4.875 -9.109 -10.685 1.00 83.38 199 GLN A C 1
ATOM 1546 O O . GLN A 1 199 ? 4.886 -10.011 -11.520 1.00 83.38 199 GLN A O 1
ATOM 1551 N N . GLN A 1 200 ? 3.744 -8.595 -10.211 1.00 78.44 200 GLN A N 1
ATOM 1552 C CA . GLN A 1 200 ? 2.429 -8.986 -10.711 1.00 78.44 200 GLN A CA 1
ATOM 1553 C C . GLN A 1 200 ? 2.091 -8.238 -12.016 1.00 78.44 200 GLN A C 1
ATOM 1555 O O . GLN A 1 200 ? 2.504 -7.083 -12.177 1.00 78.44 200 GLN A O 1
ATOM 1560 N N . PRO A 1 201 ? 1.363 -8.874 -12.950 1.00 82.06 201 PRO A N 1
ATOM 1561 C CA . PRO A 1 201 ? 0.897 -8.233 -14.175 1.00 82.06 201 PRO A CA 1
ATOM 1562 C C . PRO A 1 201 ? -0.197 -7.200 -13.909 1.00 82.06 201 PRO A C 1
ATOM 1564 O O . PRO A 1 201 ? -0.808 -7.209 -12.829 1.00 82.06 201 PRO A O 1
ATOM 1567 N N . PRO A 1 202 ? -0.543 -6.373 -14.915 1.00 87.38 202 PRO A N 1
ATOM 1568 C CA . PRO A 1 202 ? 0.159 -5.816 -16.054 1.00 87.38 202 PRO A CA 1
ATOM 1569 C C . PRO A 1 202 ? 1.529 -5.277 -15.722 1.00 87.38 202 PRO A C 1
ATOM 1571 O O . PRO A 1 202 ? 1.722 -4.383 -14.891 1.00 87.38 202 PRO A O 1
ATOM 1574 N N . LYS A 1 203 ? 2.487 -5.819 -16.449 1.00 92.31 203 LYS A N 1
ATOM 1575 C CA . LYS A 1 203 ? 3.867 -5.376 -16.440 1.00 92.31 203 LYS A CA 1
ATOM 1576 C C . LYS A 1 203 ? 4.406 -5.498 -17.853 1.00 92.31 203 LYS A C 1
ATOM 1578 O O . LYS A 1 203 ? 4.110 -6.455 -18.565 1.00 92.31 203 LYS A O 1
ATOM 1583 N N . ALA A 1 204 ? 5.231 -4.552 -18.262 1.00 97.38 204 ALA A N 1
ATOM 1584 C CA . ALA A 1 204 ? 5.921 -4.626 -19.540 1.00 97.38 204 ALA A CA 1
ATOM 1585 C C . ALA A 1 204 ? 7.391 -4.272 -19.360 1.00 97.38 204 ALA A C 1
ATOM 1587 O O . ALA A 1 204 ? 7.747 -3.450 -18.515 1.00 97.38 204 ALA A O 1
ATOM 1588 N N . PHE A 1 205 ? 8.233 -4.924 -20.153 1.00 98.12 205 PHE A N 1
ATOM 1589 C CA . PHE A 1 205 ? 9.667 -4.698 -20.188 1.00 98.12 205 PHE A CA 1
ATOM 1590 C C . PHE A 1 205 ? 10.073 -4.422 -21.632 1.00 98.12 205 PHE A C 1
ATOM 1592 O O . PHE A 1 205 ? 9.893 -5.272 -22.506 1.00 98.12 205 PHE A O 1
ATOM 1599 N N . ALA A 1 206 ? 10.604 -3.231 -21.885 1.00 98.00 206 ALA A N 1
ATOM 1600 C CA . ALA A 1 206 ? 11.103 -2.802 -23.181 1.00 98.00 206 ALA A CA 1
ATOM 1601 C C . ALA A 1 206 ? 12.634 -2.814 -23.194 1.00 98.00 206 ALA A C 1
ATOM 1603 O O . ALA A 1 206 ? 13.279 -2.444 -22.212 1.00 98.00 206 ALA A O 1
ATOM 1604 N N . VAL A 1 207 ? 13.208 -3.209 -24.326 1.00 97.56 207 VAL A N 1
ATOM 1605 C CA . VAL A 1 207 ? 14.652 -3.239 -24.572 1.00 97.56 207 VAL A CA 1
ATOM 1606 C C . VAL A 1 207 ? 14.975 -2.294 -25.722 1.00 97.56 207 VAL A C 1
ATOM 1608 O O . VAL A 1 207 ? 14.292 -2.288 -26.748 1.00 97.56 207 VAL A O 1
ATOM 1611 N N . THR A 1 208 ? 16.006 -1.471 -25.547 1.00 95.38 208 THR A N 1
ATOM 1612 C CA . THR A 1 208 ? 16.470 -0.539 -26.580 1.00 95.38 208 THR A CA 1
ATOM 1613 C C . THR A 1 208 ? 17.403 -1.221 -27.574 1.00 95.38 208 THR A C 1
ATOM 1615 O O . THR A 1 208 ? 18.014 -2.244 -27.274 1.00 95.38 208 THR A O 1
ATOM 1618 N N . GLU A 1 209 ? 17.600 -0.611 -28.743 1.00 90.38 209 GLU A N 1
ATOM 1619 C CA . GLU A 1 209 ? 18.550 -1.100 -29.759 1.00 90.38 209 GLU A CA 1
ATOM 1620 C C . GLU A 1 209 ? 19.998 -1.245 -29.246 1.00 90.38 209 GLU A C 1
ATOM 1622 O O . GLU A 1 209 ? 20.779 -2.006 -29.809 1.00 90.38 209 GLU A O 1
ATOM 1627 N N . ARG A 1 210 ? 20.358 -0.531 -28.168 1.00 88.56 210 ARG A N 1
ATOM 1628 C CA . ARG A 1 210 ? 21.693 -0.560 -27.542 1.00 88.56 210 ARG A CA 1
ATOM 1629 C C . ARG A 1 210 ? 21.742 -1.403 -26.262 1.00 88.56 210 ARG A C 1
ATOM 1631 O O . ARG A 1 210 ? 22.676 -1.262 -25.477 1.00 88.56 210 ARG A O 1
ATOM 1638 N N . GLY A 1 211 ? 20.725 -2.228 -26.004 1.00 89.88 211 GLY A N 1
ATOM 1639 C CA . GLY A 1 211 ? 20.665 -3.095 -24.822 1.00 89.88 211 GLY A CA 1
ATOM 1640 C C . GLY A 1 211 ? 20.383 -2.367 -23.500 1.00 89.88 211 GLY A C 1
ATOM 1641 O O . GLY A 1 211 ? 20.679 -2.896 -22.421 1.00 89.88 211 GLY A O 1
ATOM 1642 N N . GLY A 1 212 ? 19.833 -1.151 -23.572 1.00 92.94 212 GLY A N 1
ATOM 1643 C CA . GLY A 1 212 ? 19.190 -0.474 -22.445 1.00 92.94 212 GLY A CA 1
ATOM 1644 C C . GLY A 1 212 ? 17.785 -1.027 -22.201 1.00 92.94 212 GLY A C 1
ATOM 1645 O O . GLY A 1 212 ? 17.282 -1.817 -22.998 1.00 92.94 212 GLY A O 1
ATOM 1646 N N . TRP A 1 213 ? 17.144 -0.617 -21.109 1.00 95.56 213 TRP A N 1
ATOM 1647 C CA . TRP A 1 213 ? 15.843 -1.153 -20.717 1.00 95.56 213 TRP A CA 1
ATOM 1648 C C . TRP A 1 213 ? 14.944 -0.101 -20.078 1.00 95.56 213 TRP A C 1
ATOM 1650 O O . TRP A 1 213 ? 15.422 0.846 -19.455 1.00 95.56 213 TRP A O 1
ATOM 1660 N N . TYR A 1 214 ? 13.640 -0.329 -20.192 1.00 95.44 214 TYR A N 1
ATOM 1661 C CA . TYR A 1 214 ? 12.593 0.406 -19.493 1.00 95.44 214 TYR A CA 1
ATOM 1662 C C . TYR A 1 214 ? 11.512 -0.576 -19.068 1.00 95.44 214 TYR A C 1
ATOM 1664 O O . TYR A 1 214 ? 11.271 -1.569 -19.749 1.00 95.44 214 TYR A O 1
ATOM 1672 N N . LEU A 1 215 ? 10.864 -0.320 -17.938 1.00 94.94 215 LEU A N 1
ATOM 1673 C CA . LEU A 1 215 ? 9.782 -1.176 -17.474 1.00 94.94 215 LEU A CA 1
ATOM 1674 C C . LEU A 1 215 ? 8.707 -0.365 -16.772 1.00 94.94 215 LEU A C 1
ATOM 1676 O O . LEU A 1 215 ? 8.996 0.646 -16.130 1.00 94.94 215 LEU A O 1
ATOM 1680 N N . SER A 1 216 ? 7.486 -0.868 -16.856 1.00 90.00 216 SER A N 1
ATOM 1681 C CA . SER A 1 216 ? 6.332 -0.376 -16.118 1.00 90.00 216 SER A CA 1
ATOM 1682 C C . SER A 1 216 ? 5.623 -1.558 -15.468 1.00 90.00 216 SER A C 1
ATOM 1684 O O . SER A 1 216 ? 5.572 -2.648 -16.041 1.00 90.00 216 SER A O 1
ATOM 1686 N N . ILE A 1 217 ? 5.129 -1.354 -14.250 1.00 86.81 217 ILE A N 1
ATOM 1687 C CA . ILE A 1 217 ? 4.514 -2.380 -13.403 1.00 86.81 217 ILE A CA 1
ATOM 1688 C C . ILE A 1 217 ? 3.247 -1.793 -12.804 1.00 86.81 217 ILE A C 1
ATOM 1690 O O . ILE A 1 217 ? 3.252 -0.651 -12.344 1.00 86.81 217 ILE A O 1
ATOM 1694 N N . GLY A 1 218 ? 2.193 -2.598 -12.739 1.00 78.19 218 GLY A N 1
ATOM 1695 C CA . GLY A 1 218 ? 0.986 -2.237 -12.015 1.00 78.19 218 GLY A CA 1
ATOM 1696 C C . GLY A 1 218 ? 0.175 -1.138 -12.703 1.00 78.19 218 GLY A C 1
ATOM 1697 O O . GLY A 1 218 ? -0.540 -0.413 -12.015 1.00 78.19 218 GLY A O 1
ATOM 1698 N N . ALA A 1 219 ? 0.258 -1.029 -14.031 1.00 76.56 219 ALA A N 1
ATOM 1699 C CA . ALA A 1 219 ? -0.470 -0.032 -14.810 1.00 76.56 219 ALA A CA 1
ATOM 1700 C C . ALA A 1 219 ? -1.083 -0.642 -16.081 1.00 76.56 219 ALA A C 1
ATOM 1702 O O . ALA A 1 219 ? -0.410 -1.377 -16.803 1.00 76.56 219 ALA A O 1
ATOM 1703 N N . ALA A 1 220 ? -2.339 -0.304 -16.391 1.00 83.81 220 ALA A N 1
ATOM 1704 C CA . ALA A 1 220 ? -3.043 -0.788 -17.589 1.00 83.81 220 ALA A CA 1
ATOM 1705 C C . ALA A 1 220 ? -2.313 -0.450 -18.896 1.00 83.81 220 ALA A C 1
ATOM 1707 O O . ALA A 1 220 ? -2.365 -1.195 -19.872 1.00 83.81 220 ALA A O 1
ATOM 1708 N N . ASP A 1 221 ? -1.642 0.697 -18.921 1.00 88.00 221 ASP A N 1
ATOM 1709 C CA . ASP A 1 221 ? -0.866 1.213 -20.038 1.00 88.00 221 ASP A CA 1
ATOM 1710 C C . ASP A 1 221 ? 0.614 0.803 -19.956 1.00 88.00 221 ASP A C 1
ATOM 1712 O O . ASP A 1 221 ? 1.437 1.387 -20.655 1.00 88.00 221 ASP A O 1
ATOM 1716 N N . ALA A 1 222 ? 0.984 -0.208 -19.152 1.00 91.44 222 ALA A N 1
ATOM 1717 C CA . ALA A 1 222 ? 2.378 -0.597 -18.914 1.00 91.44 222 ALA A CA 1
ATOM 1718 C C . ALA A 1 222 ? 3.203 -0.774 -20.201 1.00 91.44 222 ALA A C 1
ATOM 1720 O O . ALA A 1 222 ? 4.358 -0.340 -20.248 1.00 91.44 222 ALA A O 1
ATOM 1721 N N . MET A 1 223 ? 2.620 -1.361 -21.254 1.00 96.25 223 MET A N 1
ATOM 1722 C CA . MET A 1 223 ? 3.257 -1.470 -22.575 1.00 96.25 223 MET A CA 1
ATOM 1723 C C . MET A 1 223 ? 3.595 -0.095 -23.168 1.00 96.25 223 MET A C 1
ATOM 1725 O O . MET A 1 223 ? 4.752 0.176 -23.491 1.00 96.25 223 MET A O 1
ATOM 1729 N N . GLN A 1 224 ? 2.607 0.797 -23.255 1.00 95.38 224 GLN A N 1
ATOM 1730 C CA . GLN A 1 224 ? 2.788 2.157 -23.760 1.00 95.38 224 GLN A CA 1
ATOM 1731 C C . GLN A 1 224 ? 3.742 2.972 -22.879 1.00 95.38 224 GLN A C 1
ATOM 1733 O O . GLN A 1 224 ? 4.615 3.661 -23.404 1.00 95.38 224 GLN A O 1
ATOM 1738 N N . ALA A 1 225 ? 3.619 2.884 -21.555 1.00 92.25 225 ALA A N 1
ATOM 1739 C CA . ALA A 1 225 ? 4.478 3.592 -20.613 1.00 92.25 225 ALA A CA 1
ATOM 1740 C C . ALA A 1 225 ? 5.951 3.174 -20.765 1.00 92.25 225 ALA A C 1
ATOM 1742 O O . ALA A 1 225 ? 6.834 4.030 -20.836 1.00 92.25 225 ALA A O 1
ATOM 1743 N N . SER A 1 226 ? 6.215 1.868 -20.899 1.00 96.00 226 SER A N 1
ATOM 1744 C CA . SER A 1 226 ? 7.575 1.342 -21.093 1.00 96.00 226 SER A CA 1
ATOM 1745 C C . SER A 1 226 ? 8.198 1.825 -22.403 1.00 96.00 226 SER A C 1
ATOM 1747 O O . SER A 1 226 ? 9.370 2.188 -22.421 1.00 96.00 226 SER A O 1
ATOM 1749 N N . LEU A 1 227 ? 7.415 1.875 -23.487 1.00 97.06 227 LEU A N 1
ATOM 1750 C CA . LEU A 1 227 ? 7.877 2.351 -24.796 1.00 97.06 227 LEU A CA 1
ATOM 1751 C C . LEU A 1 227 ? 8.039 3.879 -24.838 1.00 97.06 227 LEU A C 1
ATOM 1753 O O . LEU A 1 227 ? 8.996 4.382 -25.418 1.00 97.06 227 LEU A O 1
ATOM 1757 N N . THR A 1 228 ? 7.146 4.627 -24.184 1.00 93.94 228 THR A N 1
ATOM 1758 C CA . THR A 1 228 ? 7.246 6.094 -24.059 1.00 93.94 228 THR A CA 1
ATOM 1759 C C . THR A 1 228 ? 8.517 6.500 -23.315 1.00 93.94 228 THR A C 1
ATOM 1761 O O . THR A 1 228 ? 9.190 7.454 -23.707 1.00 93.94 228 THR A O 1
ATOM 1764 N N . ALA A 1 229 ? 8.888 5.753 -22.269 1.00 91.56 229 ALA A N 1
ATOM 1765 C CA . ALA A 1 229 ? 10.076 6.028 -21.464 1.00 91.56 229 ALA A CA 1
ATOM 1766 C C . ALA A 1 229 ? 11.395 5.943 -22.259 1.00 91.56 229 ALA A C 1
ATOM 1768 O O . ALA A 1 229 ? 12.384 6.563 -21.868 1.00 91.56 229 ALA A O 1
ATOM 1769 N N . CYS A 1 230 ? 11.403 5.254 -23.405 1.00 90.62 230 CYS A N 1
ATOM 1770 C CA . CYS A 1 230 ? 12.556 5.194 -24.304 1.00 90.62 230 CYS A CA 1
ATOM 1771 C C . CYS A 1 230 ? 12.910 6.547 -24.944 1.00 90.62 230 CYS A C 1
ATOM 1773 O O . CYS A 1 230 ? 14.037 6.743 -25.413 1.00 90.62 230 CYS A O 1
ATOM 1775 N N . GLY A 1 231 ? 11.972 7.500 -24.962 1.00 90.56 231 GLY A N 1
ATOM 1776 C CA . GLY A 1 231 ? 12.184 8.836 -25.505 1.00 90.56 231 GLY A CA 1
ATOM 1777 C C . GLY A 1 231 ? 12.582 8.801 -26.982 1.00 90.56 231 GLY A C 1
ATOM 1778 O O . GLY A 1 231 ? 11.812 8.372 -27.833 1.00 90.56 231 GLY A O 1
ATOM 1779 N N . LYS A 1 232 ? 13.792 9.279 -27.298 1.00 89.31 232 LYS A N 1
ATOM 1780 C CA . LYS A 1 232 ? 14.316 9.337 -28.678 1.00 89.31 232 LYS A CA 1
ATOM 1781 C C . LYS A 1 232 ? 15.012 8.049 -29.132 1.00 89.31 232 LYS A C 1
ATOM 1783 O O . LYS A 1 232 ? 15.410 7.958 -30.291 1.00 89.31 232 LYS A O 1
ATOM 1788 N N . VAL A 1 233 ? 15.220 7.089 -28.231 1.00 92.44 233 VAL A N 1
ATOM 1789 C CA . VAL A 1 233 ? 15.925 5.840 -28.538 1.00 92.44 233 VAL A CA 1
ATOM 1790 C C . VAL A 1 233 ? 14.919 4.799 -29.009 1.00 92.44 233 VAL A C 1
ATOM 1792 O O . VAL A 1 233 ? 13.879 4.613 -28.381 1.00 92.44 233 VAL A O 1
ATOM 1795 N N . LYS A 1 234 ? 15.242 4.080 -30.090 1.00 93.69 234 LYS A N 1
ATOM 1796 C CA . LYS A 1 234 ? 14.407 2.968 -30.554 1.00 93.69 234 LYS A CA 1
ATOM 1797 C C . LYS A 1 234 ? 14.403 1.839 -29.529 1.00 93.69 234 LYS A C 1
ATOM 1799 O O . LYS A 1 234 ? 15.460 1.408 -29.056 1.00 93.69 234 LYS A O 1
ATOM 1804 N N . CYS A 1 235 ? 13.212 1.355 -29.207 1.00 95.94 235 CYS A N 1
ATOM 1805 C CA . CYS A 1 235 ? 13.019 0.242 -28.297 1.00 95.94 235 CYS A CA 1
ATOM 1806 C C . CYS A 1 235 ? 11.781 -0.562 -28.669 1.00 95.94 235 CYS A C 1
ATOM 1808 O O . CYS A 1 235 ? 10.879 -0.068 -29.347 1.00 95.94 235 CYS A O 1
ATOM 1810 N N . TRP A 1 236 ? 11.756 -1.801 -28.191 1.00 98.12 236 TRP A N 1
ATOM 1811 C CA . TRP A 1 236 ? 10.670 -2.736 -28.428 1.00 98.12 236 TRP A CA 1
ATOM 1812 C C . TRP A 1 236 ? 10.359 -3.517 -27.163 1.00 98.12 236 TRP A C 1
ATOM 1814 O O . TRP A 1 236 ? 11.225 -3.697 -26.304 1.00 98.12 236 TRP A O 1
ATOM 1824 N N . LEU A 1 237 ? 9.130 -4.011 -27.061 1.00 98.25 237 LEU A N 1
ATOM 1825 C CA . LEU A 1 237 ? 8.740 -4.902 -25.978 1.00 98.25 237 LEU A CA 1
ATOM 1826 C C . LEU A 1 237 ? 9.526 -6.214 -26.068 1.00 98.25 237 LEU A C 1
ATOM 1828 O O . LEU A 1 237 ? 9.539 -6.873 -27.108 1.00 98.25 237 LEU A O 1
ATOM 1832 N N . TYR A 1 238 ? 10.169 -6.590 -24.964 1.00 98.31 238 TYR A N 1
ATOM 1833 C CA . TYR A 1 238 ? 10.763 -7.910 -24.784 1.00 98.31 238 TYR A CA 1
ATOM 1834 C C . TYR A 1 238 ? 9.786 -8.867 -24.111 1.00 98.31 238 TYR A C 1
ATOM 1836 O O . TYR A 1 238 ? 9.574 -9.976 -24.600 1.00 98.31 238 TYR A O 1
ATOM 1844 N N . ALA A 1 239 ? 9.164 -8.423 -23.018 1.00 97.88 239 ALA A N 1
ATOM 1845 C CA . ALA A 1 239 ? 8.200 -9.217 -22.273 1.00 97.88 239 ALA A CA 1
ATOM 1846 C C . ALA A 1 239 ? 6.987 -8.390 -21.847 1.00 97.88 239 ALA A C 1
ATOM 1848 O O . ALA A 1 239 ? 7.101 -7.202 -21.524 1.00 97.88 239 ALA A O 1
ATOM 1849 N N . VAL A 1 240 ? 5.832 -9.049 -21.837 1.00 96.94 240 VAL A N 1
ATOM 1850 C CA . VAL A 1 240 ? 4.564 -8.524 -21.332 1.00 96.94 240 VAL A CA 1
ATOM 1851 C C . VAL A 1 240 ? 3.958 -9.597 -20.440 1.00 96.94 240 VAL A C 1
ATOM 1853 O O . VAL A 1 240 ? 3.709 -10.717 -20.886 1.00 96.94 240 VAL A O 1
ATOM 1856 N N . ASP A 1 241 ? 3.739 -9.255 -19.175 1.00 92.44 241 ASP A N 1
ATOM 1857 C CA . ASP A 1 241 ? 3.353 -10.189 -18.120 1.00 92.44 241 ASP A CA 1
ATOM 1858 C C . ASP A 1 241 ? 4.292 -11.401 -18.053 1.00 92.44 241 ASP A C 1
ATOM 1860 O O . ASP A 1 241 ? 5.486 -11.247 -17.799 1.00 92.44 241 ASP A O 1
ATOM 1864 N N . ASP A 1 242 ? 3.768 -12.597 -18.302 1.00 90.69 242 ASP A N 1
ATOM 1865 C CA . ASP A 1 242 ? 4.525 -13.847 -18.252 1.00 90.69 242 ASP A CA 1
ATOM 1866 C C . ASP A 1 242 ? 4.882 -14.362 -19.662 1.00 90.69 242 ASP A C 1
ATOM 1868 O O . ASP A 1 242 ? 5.153 -15.545 -19.863 1.00 90.69 242 ASP A O 1
ATOM 1872 N N . ARG A 1 243 ? 4.870 -13.471 -20.668 1.00 94.38 243 ARG A N 1
ATOM 1873 C CA . ARG A 1 243 ? 5.133 -13.788 -22.081 1.00 94.38 243 ARG A CA 1
ATOM 1874 C C . ARG A 1 243 ? 6.375 -13.065 -22.581 1.00 94.38 243 ARG A C 1
ATOM 1876 O O . ARG A 1 243 ? 6.472 -11.845 -22.458 1.00 94.38 243 ARG A O 1
ATOM 1883 N N . VAL A 1 244 ? 7.271 -13.791 -23.245 1.00 97.31 244 VAL A N 1
ATOM 1884 C CA . VAL A 1 244 ? 8.275 -13.180 -24.129 1.00 97.31 244 VAL A CA 1
ATOM 1885 C C . VAL A 1 244 ? 7.605 -12.879 -25.467 1.00 97.31 244 VAL A C 1
ATOM 1887 O O . VAL A 1 244 ? 7.065 -13.777 -26.112 1.00 97.31 244 VAL A O 1
ATOM 1890 N N . VAL A 1 245 ? 7.629 -11.609 -25.866 1.00 97.88 245 VAL A N 1
ATOM 1891 C CA . VAL A 1 245 ? 7.038 -11.087 -27.117 1.00 97.88 245 VAL A CA 1
ATOM 1892 C C . VAL A 1 245 ? 8.116 -10.598 -28.092 1.00 97.88 245 VAL A C 1
ATOM 1894 O O . VAL A 1 245 ? 7.827 -10.070 -29.163 1.00 97.88 245 VAL A O 1
ATOM 1897 N N . TRP A 1 246 ? 9.386 -10.761 -27.715 1.00 97.44 246 TRP A N 1
ATOM 1898 C CA . TRP A 1 246 ? 10.531 -10.366 -28.521 1.00 97.44 246 TRP A CA 1
ATOM 1899 C C . TRP A 1 246 ? 10.669 -11.230 -29.772 1.00 97.44 246 TRP A C 1
ATOM 1901 O O . TRP A 1 246 ? 10.618 -12.451 -29.679 1.00 97.44 246 TRP A O 1
ATOM 1911 N N . HIS A 1 247 ? 10.943 -10.629 -30.927 1.00 96.62 247 HIS A N 1
ATOM 1912 C CA . HIS A 1 247 ? 11.279 -11.362 -32.147 1.00 96.62 247 HIS A CA 1
ATOM 1913 C C . HIS A 1 247 ? 12.740 -11.124 -32.543 1.00 96.62 247 HIS A C 1
ATOM 1915 O O . HIS A 1 247 ? 13.239 -9.996 -32.485 1.00 96.62 247 HIS A O 1
ATOM 1921 N N . ALA A 1 248 ? 13.427 -12.186 -32.981 1.00 93.19 248 ALA A N 1
ATOM 1922 C CA . ALA A 1 248 ? 14.776 -12.074 -33.543 1.00 93.19 248 ALA A CA 1
ATOM 1923 C C . ALA A 1 248 ? 14.779 -11.121 -34.751 1.00 93.19 248 ALA A C 1
ATOM 1925 O O . ALA A 1 248 ? 15.609 -10.214 -34.816 1.00 93.19 248 ALA A O 1
ATOM 1926 N N . ASP A 1 249 ? 13.779 -11.285 -35.619 1.00 94.31 249 ASP A N 1
ATOM 1927 C CA . ASP A 1 249 ? 13.444 -10.406 -36.737 1.00 94.31 249 ASP A CA 1
ATOM 1928 C C . ASP A 1 249 ? 12.987 -9.015 -36.238 1.00 94.31 249 ASP A C 1
ATOM 1930 O O . ASP A 1 249 ? 11.928 -8.921 -35.602 1.00 94.31 249 ASP A O 1
ATOM 1934 N N . PRO A 1 250 ? 13.757 -7.936 -36.499 1.00 91.88 250 PRO A N 1
ATOM 1935 C CA . PRO A 1 250 ? 13.412 -6.577 -36.087 1.00 91.88 250 PRO A CA 1
ATOM 1936 C C . PRO A 1 250 ? 12.049 -6.095 -36.594 1.00 91.88 250 PRO A C 1
ATOM 1938 O O . PRO A 1 250 ? 11.364 -5.367 -35.872 1.00 91.88 250 PRO A O 1
ATOM 1941 N N . ASP A 1 251 ? 11.615 -6.539 -37.775 1.00 92.88 251 ASP A N 1
ATOM 1942 C CA . ASP A 1 251 ? 10.362 -6.085 -38.386 1.00 92.88 251 ASP A CA 1
ATOM 1943 C C . ASP A 1 251 ? 9.131 -6.659 -37.677 1.00 92.88 251 ASP A C 1
ATOM 1945 O O . ASP A 1 251 ? 8.038 -6.091 -37.745 1.00 92.88 251 ASP A O 1
ATOM 1949 N N . LYS A 1 252 ? 9.305 -7.737 -36.908 1.00 94.62 252 LYS A N 1
ATOM 1950 C CA . LYS A 1 252 ? 8.252 -8.346 -36.081 1.00 94.62 252 LYS A CA 1
ATOM 1951 C C . LYS A 1 252 ? 8.247 -7.841 -34.642 1.00 94.62 252 LYS A C 1
ATOM 1953 O O . LYS A 1 252 ? 7.325 -8.146 -33.893 1.00 94.62 252 LYS A O 1
ATOM 1958 N N . ARG A 1 253 ? 9.248 -7.055 -34.233 1.00 96.62 253 ARG A N 1
ATOM 1959 C CA . ARG A 1 253 ? 9.297 -6.494 -32.878 1.00 96.62 253 ARG A CA 1
ATOM 1960 C C . ARG A 1 253 ? 8.226 -5.427 -32.689 1.00 96.62 253 ARG A C 1
ATOM 1962 O O . ARG A 1 253 ? 7.891 -4.691 -33.620 1.00 96.62 253 ARG A O 1
ATOM 1969 N N . ILE A 1 254 ? 7.720 -5.334 -31.464 1.00 97.56 254 ILE A N 1
ATOM 1970 C CA . ILE A 1 254 ? 6.576 -4.491 -31.109 1.00 97.56 254 ILE A CA 1
ATOM 1971 C C . ILE A 1 254 ? 7.077 -3.180 -30.515 1.00 97.56 254 ILE A C 1
ATOM 1973 O O . ILE A 1 254 ? 7.661 -3.169 -29.431 1.00 97.56 254 ILE A O 1
ATOM 1977 N N . ASP A 1 255 ? 6.857 -2.092 -31.242 1.00 96.31 255 ASP A N 1
ATOM 1978 C CA . ASP A 1 255 ? 7.089 -0.715 -30.810 1.00 96.31 255 ASP A CA 1
ATOM 1979 C C . ASP A 1 255 ? 5.750 0.017 -30.605 1.00 96.31 255 ASP A C 1
ATOM 1981 O O . ASP A 1 255 ? 4.676 -0.586 -30.660 1.00 96.31 255 ASP A O 1
ATOM 1985 N N . MET A 1 256 ? 5.807 1.328 -30.352 1.00 94.88 256 MET A N 1
ATOM 1986 C CA . MET A 1 256 ? 4.622 2.144 -30.068 1.00 94.88 256 MET A CA 1
ATOM 1987 C C . MET A 1 256 ? 3.575 2.081 -31.189 1.00 94.88 256 MET A C 1
ATOM 1989 O O . MET A 1 256 ? 2.380 2.092 -30.911 1.00 94.88 256 MET A O 1
ATOM 1993 N N . ALA A 1 257 ? 4.016 2.012 -32.448 1.00 94.31 257 ALA A N 1
ATOM 1994 C CA . ALA A 1 257 ? 3.127 2.055 -33.605 1.00 94.31 257 ALA A CA 1
ATOM 1995 C C . ALA A 1 257 ? 2.340 0.750 -33.797 1.00 94.31 257 ALA A C 1
ATOM 1997 O O . ALA A 1 257 ? 1.319 0.750 -34.480 1.00 94.31 257 ALA A O 1
ATOM 1998 N N . LYS A 1 258 ? 2.801 -0.352 -33.194 1.00 95.75 258 LYS A N 1
ATOM 1999 C CA . LYS A 1 258 ? 2.186 -1.683 -33.307 1.00 95.75 258 LYS A CA 1
ATOM 2000 C C . LYS A 1 258 ? 1.294 -2.052 -32.119 1.00 95.75 258 LYS A C 1
ATOM 2002 O O . LYS A 1 258 ? 0.793 -3.172 -32.070 1.00 95.75 258 LYS A O 1
ATOM 2007 N N . LEU A 1 259 ? 1.093 -1.148 -31.158 1.00 95.12 259 LEU A N 1
ATOM 2008 C CA . LEU A 1 259 ? 0.156 -1.381 -30.060 1.00 95.12 259 LEU A CA 1
ATOM 2009 C C . LEU A 1 259 ? -1.295 -1.211 -30.532 1.00 95.12 259 LEU A C 1
ATOM 2011 O O . LEU A 1 259 ? -1.680 -0.142 -31.001 1.00 95.12 259 LEU A O 1
ATOM 2015 N N . VAL A 1 260 ? -2.117 -2.243 -30.335 1.00 93.56 260 VAL A N 1
ATOM 2016 C CA . VAL A 1 260 ? -3.552 -2.225 -30.661 1.00 93.56 260 VAL A CA 1
ATOM 2017 C C . VAL A 1 260 ? -4.349 -1.957 -29.390 1.00 93.56 260 VAL A C 1
ATOM 2019 O O . VAL A 1 260 ? -4.234 -2.696 -28.416 1.00 93.56 260 VAL A O 1
ATOM 2022 N N . ARG A 1 261 ? -5.117 -0.866 -29.348 1.00 90.00 261 ARG A N 1
ATOM 2023 C CA . ARG A 1 261 ? -5.927 -0.508 -28.175 1.00 90.00 261 ARG A CA 1
ATOM 2024 C C . ARG A 1 261 ? -7.198 -1.357 -28.153 1.00 90.00 261 ARG A C 1
ATOM 2026 O O . ARG A 1 261 ? -7.852 -1.463 -29.182 1.00 90.00 261 ARG A O 1
ATOM 2033 N N . LYS A 1 262 ? -7.576 -1.897 -26.991 1.00 85.12 262 LYS A N 1
ATOM 2034 C CA . LYS A 1 262 ? -8.858 -2.604 -26.847 1.00 85.12 262 LYS A CA 1
ATOM 2035 C C . LYS A 1 262 ? -10.024 -1.629 -27.035 1.00 85.12 262 LYS A C 1
ATOM 2037 O O . LYS A 1 262 ? -9.999 -0.528 -26.472 1.00 85.12 262 LYS A O 1
ATOM 2042 N N . GLU A 1 263 ? -11.040 -2.040 -27.785 1.00 72.56 263 GLU A N 1
ATOM 2043 C CA . GLU A 1 263 ? -12.333 -1.353 -27.811 1.00 72.56 263 GLU A CA 1
ATOM 2044 C C . GLU A 1 263 ? -13.038 -1.570 -26.462 1.00 72.56 263 GLU A C 1
ATOM 2046 O O . GLU A 1 263 ? -12.931 -2.643 -25.866 1.00 72.56 263 GLU A O 1
ATOM 2051 N N . ARG A 1 264 ? -13.650 -0.509 -25.924 1.00 56.69 264 ARG A N 1
ATOM 2052 C CA . ARG A 1 264 ? -14.350 -0.538 -24.631 1.00 56.69 264 ARG A CA 1
ATOM 2053 C C . ARG A 1 264 ? -15.801 -0.940 -24.799 1.00 56.69 264 ARG A C 1
ATOM 2055 O O . ARG A 1 264 ? -16.416 -0.431 -25.760 1.00 56.69 264 ARG A O 1
#

Organism: NCBI:txid1968433